Protein AF-A0AAW2NTD8-F1 (afdb_monomer)

Organism: Sesamum radiatum (NCBI:txid300843)

Nearest PDB structures (foldseek):
  7xhq-assembly2_B  TM=4.198E-01  e=8.667E+00  Homo sapiens
  7vxg-assembly4_D  TM=4.163E-01  e=8.667E+00  Homo sapiens

Radius of gyration: 25.65 Å; Cα contacts (8 Å, |Δi|>4): 355; chains: 1; bounding box: 64×42×70 Å

Secondary structure (DSSP, 8-state):
-HHHHHH--HHHHHHHHHHHHHHHHHHSTT-EEEEEEEEEETTTTEEEEEEEEEE-HHHHHHHTTS-S-EEEEEEE--STT--EEEEEEE--S----HHHHHHH-SSHHHHHHHHHHHHHH-HHHHHHHHHS-GGGT-TTTSTT---S---THHHHHHHHHHTTGGGS-HHHHHHHHHHHHHHHHHHHHHHHHHHHHTT--S-HHHHHHHHHHHHHHHTSEEEEEETTTTEEEEEPPPBTTB---EEEEETTTTEETTS---EETTEE-SSTT-----

Structure (mmCIF, N/CA/C/O backbone):
data_AF-A0AAW2NTD8-F1
#
_entry.id   AF-A0AAW2NTD8-F1
#
loop_
_atom_site.group_PDB
_atom_site.id
_atom_site.type_symbol
_atom_site.label_atom_id
_atom_site.label_alt_id
_atom_site.label_comp_id
_atom_site.label_asym_id
_atom_site.label_entity_id
_atom_site.label_seq_id
_atom_site.pdbx_PDB_ins_code
_atom_site.Cartn_x
_atom_site.Cartn_y
_atom_site.Cartn_z
_atom_site.occupancy
_atom_site.B_iso_or_equiv
_atom_site.auth_seq_id
_atom_site.auth_comp_id
_atom_site.auth_asym_id
_atom_site.auth_atom_id
_atom_site.pdbx_PDB_model_num
ATOM 1 N N . MET A 1 1 ? 27.518 -11.305 -16.583 1.00 57.84 1 MET A N 1
ATOM 2 C CA . MET A 1 1 ? 27.066 -12.521 -17.294 1.00 57.84 1 MET A CA 1
ATOM 3 C C . MET A 1 1 ? 25.698 -13.027 -16.832 1.00 57.84 1 MET A C 1
ATOM 5 O O . MET A 1 1 ? 24.765 -12.828 -17.589 1.00 57.84 1 MET A O 1
ATOM 9 N N . ALA A 1 2 ? 25.492 -13.569 -15.621 1.00 66.75 2 ALA A N 1
ATOM 10 C CA . ALA A 1 2 ? 24.194 -14.178 -15.242 1.00 66.75 2 ALA A CA 1
ATOM 11 C C . ALA A 1 2 ? 22.945 -13.271 -15.406 1.00 66.75 2 ALA A C 1
ATOM 13 O O . ALA A 1 2 ? 21.947 -13.686 -15.983 1.00 66.75 2 ALA A O 1
ATOM 14 N N . ARG A 1 3 ? 23.002 -12.002 -14.974 1.00 72.62 3 ARG A N 1
ATOM 15 C CA . ARG A 1 3 ? 21.888 -11.036 -15.123 1.00 72.62 3 ARG A CA 1
ATOM 16 C C . ARG A 1 3 ? 21.528 -10.745 -16.584 1.00 72.62 3 ARG A C 1
ATOM 18 O O . ARG A 1 3 ? 20.357 -10.589 -16.900 1.00 72.62 3 ARG A O 1
ATOM 25 N N . GLU A 1 4 ? 22.528 -10.630 -17.452 1.00 75.56 4 GLU A N 1
ATOM 26 C CA . GLU A 1 4 ? 22.335 -10.291 -18.870 1.00 75.56 4 GLU A CA 1
ATOM 27 C C . GLU A 1 4 ? 21.801 -11.467 -19.675 1.00 75.56 4 GLU A C 1
ATOM 29 O O . GLU A 1 4 ? 21.059 -11.252 -20.625 1.00 75.56 4 GLU A O 1
ATOM 34 N N . ILE A 1 5 ? 22.106 -12.694 -19.252 1.00 73.19 5 ILE A N 1
ATOM 35 C CA . ILE A 1 5 ? 21.508 -13.906 -19.816 1.00 73.19 5 ILE A CA 1
ATOM 36 C C . ILE A 1 5 ? 19.994 -13.925 -19.549 1.00 73.19 5 ILE A C 1
ATOM 38 O O . ILE A 1 5 ? 19.224 -14.277 -20.434 1.00 73.19 5 ILE A O 1
ATOM 42 N N . VAL A 1 6 ? 19.561 -13.501 -18.355 1.00 75.50 6 VAL A N 1
ATOM 43 C CA . VAL A 1 6 ? 18.143 -13.539 -17.952 1.00 75.50 6 VAL A CA 1
ATOM 44 C C . VAL A 1 6 ? 17.356 -12.316 -18.437 1.00 75.50 6 VAL A C 1
ATOM 46 O O . VAL A 1 6 ? 16.251 -12.456 -18.946 1.00 75.50 6 VAL A O 1
ATOM 49 N N . TYR A 1 7 ? 17.911 -11.109 -18.295 1.00 77.69 7 TYR A N 1
ATOM 50 C CA . TYR A 1 7 ? 17.177 -9.853 -18.519 1.00 77.69 7 TYR A CA 1
ATOM 51 C C . TYR A 1 7 ? 17.678 -9.035 -19.719 1.00 77.69 7 TYR A C 1
ATOM 53 O O . TYR A 1 7 ? 17.147 -7.961 -20.010 1.00 77.69 7 TYR A O 1
ATOM 61 N N . GLY A 1 8 ? 18.704 -9.517 -20.423 1.00 81.44 8 GLY A N 1
ATOM 62 C CA . GLY A 1 8 ? 19.355 -8.791 -21.509 1.00 81.44 8 GLY A CA 1
ATOM 63 C C . GLY A 1 8 ? 20.238 -7.632 -21.037 1.00 81.44 8 GLY A C 1
ATOM 64 O O . GLY A 1 8 ? 20.448 -7.390 -19.843 1.00 81.44 8 GLY A O 1
ATOM 65 N N . THR A 1 9 ? 20.777 -6.895 -22.008 1.00 84.19 9 THR A N 1
ATOM 66 C CA . THR A 1 9 ? 21.600 -5.705 -21.754 1.00 84.19 9 THR A CA 1
ATOM 67 C C . THR A 1 9 ? 20.751 -4.515 -21.309 1.00 84.19 9 THR A C 1
ATOM 69 O O . THR A 1 9 ? 19.532 -4.473 -21.517 1.00 84.19 9 THR A O 1
ATOM 72 N N . TRP A 1 10 ? 21.404 -3.515 -20.711 1.00 79.69 10 TRP A N 1
ATOM 73 C CA . TRP A 1 10 ? 20.756 -2.263 -20.313 1.00 79.69 10 TRP A CA 1
ATOM 74 C C . TRP A 1 10 ? 20.110 -1.557 -21.508 1.00 79.69 10 TRP A C 1
ATOM 76 O O . TRP A 1 10 ? 18.961 -1.130 -21.427 1.00 79.69 10 TRP A O 1
ATOM 86 N N . GLU A 1 11 ? 20.830 -1.516 -22.623 1.00 82.25 11 GLU A N 1
ATOM 87 C CA . GLU A 1 11 ? 20.427 -0.934 -23.896 1.00 82.25 11 GLU A CA 1
ATOM 88 C C . GLU A 1 11 ? 19.197 -1.654 -24.455 1.00 82.25 11 GLU A C 1
ATOM 90 O O . GLU A 1 11 ? 18.202 -1.006 -24.780 1.00 82.25 11 GLU A O 1
ATOM 95 N N . SER A 1 12 ? 19.213 -2.997 -24.489 1.00 83.44 12 SER A N 1
ATOM 96 C CA . SER A 1 12 ? 18.073 -3.757 -25.016 1.00 83.44 12 SER A CA 1
ATOM 97 C C . SER A 1 12 ? 16.822 -3.551 -24.164 1.00 83.44 12 SER A C 1
ATOM 99 O O . SER A 1 12 ? 15.721 -3.474 -24.700 1.00 83.44 12 SER A O 1
ATOM 101 N N . SER A 1 13 ? 16.967 -3.412 -22.840 1.00 83.44 13 SER A N 1
ATOM 102 C CA . SER A 1 13 ? 15.824 -3.130 -21.973 1.00 83.44 13 SER A CA 1
ATOM 103 C C . SER A 1 13 ? 15.231 -1.753 -22.237 1.00 83.44 13 SER A C 1
ATOM 105 O O . SER A 1 13 ? 14.015 -1.620 -22.162 1.00 83.44 13 SER A O 1
ATOM 107 N N . VAL A 1 14 ? 16.049 -0.732 -22.494 1.00 81.56 14 VAL A N 1
ATOM 108 C CA . VAL A 1 14 ? 15.546 0.611 -22.818 1.00 81.56 14 VAL A CA 1
ATOM 109 C C . VAL A 1 14 ? 14.828 0.585 -24.170 1.00 81.56 14 VAL A C 1
ATOM 111 O O . VAL A 1 14 ? 13.713 1.084 -24.274 1.00 81.56 14 VAL A O 1
ATOM 114 N N . GLN A 1 15 ? 15.404 -0.086 -25.172 1.00 83.12 15 GLN A N 1
ATOM 115 C CA . GLN A 1 15 ? 14.810 -0.225 -26.509 1.00 83.12 15 GLN A CA 1
ATOM 116 C C . GLN A 1 15 ? 13.500 -1.029 -26.514 1.00 83.12 15 GLN A C 1
ATOM 118 O O . GLN A 1 15 ? 12.585 -0.722 -27.274 1.00 83.12 15 GLN A O 1
ATOM 123 N N . LYS A 1 16 ? 13.386 -2.058 -25.667 1.00 87.25 16 LYS A N 1
ATOM 124 C CA . LYS A 1 16 ? 12.180 -2.899 -25.562 1.00 87.25 16 LYS A CA 1
ATOM 125 C C . LYS A 1 16 ? 11.051 -2.242 -24.769 1.00 87.25 16 LYS A C 1
ATOM 127 O O . LYS A 1 16 ? 9.897 -2.634 -24.945 1.00 87.25 16 LYS A O 1
ATOM 132 N N . LEU A 1 17 ? 11.359 -1.273 -23.903 1.00 87.06 17 LEU A N 1
ATOM 133 C CA . LEU A 1 17 ? 10.399 -0.699 -22.958 1.00 87.06 17 LEU A CA 1
ATOM 134 C C . LEU A 1 17 ? 9.149 -0.098 -23.638 1.00 87.06 17 LEU A C 1
ATOM 136 O O . LEU A 1 17 ? 8.055 -0.414 -23.171 1.00 87.06 17 LEU A O 1
ATOM 140 N N . PRO A 1 18 ? 9.242 0.665 -24.752 1.00 88.00 18 PRO A N 1
ATOM 141 C CA . PRO A 1 18 ? 8.055 1.191 -25.435 1.00 88.00 18 PRO A CA 1
ATOM 142 C C . PRO A 1 18 ? 7.133 0.086 -25.958 1.00 88.00 18 PRO A C 1
ATOM 144 O O . PRO A 1 18 ? 5.925 0.119 -25.731 1.00 88.00 18 PRO A O 1
ATOM 147 N N . LYS A 1 19 ? 7.702 -0.947 -26.598 1.00 88.69 19 LYS A N 1
ATOM 148 C CA . LYS A 1 19 ? 6.935 -2.100 -27.096 1.00 88.69 19 LYS A CA 1
ATOM 149 C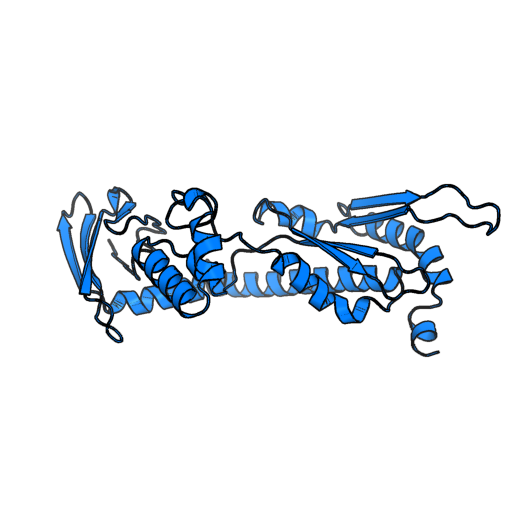 C . LYS A 1 19 ? 6.271 -2.858 -25.947 1.00 88.69 19 LYS A C 1
ATOM 151 O O . LYS A 1 19 ? 5.100 -3.220 -26.050 1.00 88.69 19 LYS A O 1
ATOM 156 N N . TYR A 1 20 ? 7.008 -3.079 -24.859 1.00 90.56 20 TYR A N 1
ATOM 157 C CA . TYR A 1 20 ? 6.491 -3.740 -23.663 1.00 90.56 20 TYR A CA 1
ATOM 158 C C . TYR A 1 20 ? 5.312 -2.969 -23.065 1.00 90.56 20 TYR A C 1
ATOM 160 O O . TYR A 1 20 ? 4.280 -3.553 -22.758 1.00 90.56 20 TYR A O 1
ATOM 168 N N . MET A 1 21 ? 5.422 -1.649 -22.962 1.00 90.75 21 MET A N 1
ATOM 169 C CA . MET A 1 21 ? 4.379 -0.813 -22.375 1.00 90.75 21 MET A CA 1
ATOM 170 C C . MET A 1 21 ? 3.162 -0.620 -23.278 1.00 90.75 21 MET A C 1
ATOM 172 O O . MET A 1 21 ? 2.035 -0.594 -22.783 1.00 90.75 21 MET A O 1
ATOM 176 N N . GLY A 1 22 ? 3.357 -0.607 -24.598 1.00 90.25 22 GLY A N 1
ATOM 177 C CA . GLY A 1 22 ? 2.258 -0.721 -25.556 1.00 90.25 22 GLY A CA 1
ATOM 178 C C . GLY A 1 22 ? 1.492 -2.037 -25.396 1.00 90.25 22 GLY A C 1
ATOM 179 O O . GLY A 1 22 ? 0.262 -2.037 -25.360 1.00 90.25 22 GLY A O 1
ATOM 180 N N . ALA A 1 23 ? 2.202 -3.158 -25.224 1.00 91.94 23 ALA A N 1
ATOM 181 C CA . ALA A 1 23 ? 1.573 -4.446 -24.938 1.00 91.94 23 ALA A CA 1
ATOM 182 C C . ALA A 1 23 ? 0.854 -4.439 -23.578 1.00 91.94 23 ALA A C 1
ATOM 184 O O . ALA A 1 23 ? -0.293 -4.871 -23.499 1.00 91.94 23 ALA A O 1
ATOM 185 N N . LEU A 1 24 ? 1.481 -3.889 -22.535 1.00 90.69 24 LEU A N 1
ATOM 186 C CA . LEU A 1 24 ? 0.895 -3.772 -21.200 1.00 90.69 24 LEU A CA 1
ATOM 187 C C . LEU A 1 24 ? -0.454 -3.043 -21.245 1.00 90.69 24 LEU A C 1
ATOM 189 O O . LEU A 1 24 ? -1.437 -3.565 -20.725 1.00 90.69 24 LEU A O 1
ATOM 193 N N . LYS A 1 25 ? -0.515 -1.891 -21.923 1.00 92.94 25 LYS A N 1
ATOM 194 C CA . LYS A 1 25 ? -1.744 -1.104 -22.098 1.00 92.94 25 LYS A CA 1
ATOM 195 C C . LYS A 1 25 ? -2.796 -1.842 -22.932 1.00 92.94 25 LYS A C 1
ATOM 197 O O . LYS A 1 25 ? -3.974 -1.801 -22.598 1.00 92.94 25 LYS A O 1
ATOM 202 N N . LYS A 1 26 ? -2.377 -2.543 -23.993 1.00 93.06 26 LYS A N 1
ATOM 203 C CA . LYS A 1 26 ? -3.277 -3.321 -24.861 1.00 93.06 26 LYS A CA 1
ATOM 204 C C . LYS A 1 26 ? -3.940 -4.488 -24.124 1.00 93.06 26 LYS A C 1
ATOM 206 O O . LYS A 1 26 ? -5.124 -4.728 -24.325 1.00 93.06 26 LYS A O 1
ATOM 211 N N . TYR A 1 27 ? -3.180 -5.219 -23.310 1.00 92.56 27 TYR A N 1
ATOM 212 C CA . TYR A 1 27 ? -3.659 -6.430 -22.634 1.00 92.56 27 TYR A CA 1
ATOM 213 C C . TYR A 1 27 ? -4.204 -6.183 -21.222 1.00 92.56 27 TYR A C 1
ATOM 215 O O . TYR A 1 27 ? -4.773 -7.096 -20.636 1.00 92.56 27 TYR A O 1
ATOM 223 N N . ASN A 1 28 ? -4.075 -4.966 -20.685 1.00 91.31 28 ASN A N 1
ATOM 224 C CA . ASN A 1 28 ? -4.660 -4.568 -19.403 1.00 91.31 28 ASN A CA 1
ATOM 225 C C . ASN A 1 28 ? -5.452 -3.262 -19.584 1.00 91.31 28 ASN A C 1
ATOM 227 O O . ASN A 1 28 ? -4.951 -2.193 -19.205 1.00 91.31 28 ASN A O 1
ATOM 231 N N . PRO A 1 29 ? -6.657 -3.322 -20.188 1.00 93.81 29 PRO A N 1
ATOM 232 C CA . PRO A 1 29 ? -7.510 -2.151 -20.381 1.00 93.81 29 PRO A CA 1
ATOM 233 C C . PRO A 1 29 ? -7.679 -1.347 -19.086 1.00 93.81 29 PRO A C 1
ATOM 235 O O . PRO A 1 29 ? -7.763 -1.921 -18.006 1.00 93.81 29 PRO A O 1
ATOM 238 N N . GLY A 1 30 ? -7.668 -0.016 -19.194 1.00 92.38 30 GLY A N 1
ATOM 239 C CA . GLY A 1 30 ? -7.695 0.902 -18.046 1.00 92.38 30 GLY A CA 1
ATOM 240 C C . GLY A 1 30 ? -6.324 1.193 -17.418 1.00 92.38 30 GLY A C 1
ATOM 241 O O . GLY A 1 30 ? -6.200 2.143 -16.652 1.00 92.38 30 GLY A O 1
ATOM 242 N N . THR A 1 31 ? -5.273 0.432 -17.754 1.00 93.69 31 THR A N 1
ATOM 243 C CA . THR A 1 31 ? -3.901 0.761 -17.335 1.00 93.69 31 THR A CA 1
ATOM 244 C C . THR A 1 31 ? -3.447 2.041 -18.028 1.00 93.69 31 THR A C 1
ATOM 246 O O . THR A 1 31 ? -3.451 2.137 -19.260 1.00 93.69 31 THR A O 1
ATOM 249 N N . ILE A 1 32 ? -3.028 3.022 -17.233 1.00 93.88 32 ILE A N 1
ATOM 250 C CA . ILE A 1 32 ? -2.508 4.295 -17.725 1.00 93.88 32 ILE A CA 1
ATOM 251 C C . ILE A 1 32 ? -1.002 4.170 -17.881 1.00 93.88 32 ILE A C 1
ATOM 253 O O . ILE A 1 32 ? -0.302 3.655 -17.010 1.00 93.88 32 ILE A O 1
ATOM 257 N N . VAL A 1 33 ? -0.519 4.639 -19.023 1.00 92.75 33 VAL A N 1
ATOM 258 C CA . VAL A 1 33 ? 0.889 4.670 -19.387 1.00 92.75 33 VAL A CA 1
ATOM 259 C C . VAL A 1 33 ? 1.116 5.986 -20.124 1.00 92.75 33 VAL A C 1
ATOM 261 O O . VAL A 1 33 ? 0.554 6.176 -21.206 1.00 92.75 33 VAL A O 1
ATOM 264 N N . GLU A 1 34 ? 1.921 6.871 -19.541 1.00 89.69 34 GLU A N 1
ATOM 265 C CA . GLU A 1 34 ? 2.247 8.198 -20.077 1.00 89.69 34 GLU A CA 1
ATOM 266 C C . GLU A 1 34 ? 3.757 8.375 -20.168 1.00 89.69 34 GLU A C 1
ATOM 268 O O . GLU A 1 34 ? 4.506 7.934 -19.296 1.00 89.69 34 GLU A O 1
ATOM 273 N N . TRP A 1 35 ? 4.213 8.951 -21.274 1.00 86.12 35 TRP A N 1
ATOM 274 C CA . TRP A 1 35 ? 5.624 8.995 -21.628 1.00 86.12 35 TRP A CA 1
ATOM 275 C C . TRP A 1 35 ? 5.976 10.353 -22.192 1.00 86.12 35 TRP A C 1
ATOM 277 O O . TRP A 1 35 ? 5.283 10.858 -23.073 1.00 86.12 35 TRP A O 1
ATOM 287 N N . GLU A 1 36 ? 7.116 10.872 -21.756 1.00 82.44 36 GLU A N 1
ATOM 288 C CA . GLU A 1 36 ? 7.744 12.020 -22.386 1.00 82.44 36 GLU A CA 1
ATOM 289 C C . GLU A 1 36 ? 9.148 11.651 -22.851 1.00 82.44 36 GLU A C 1
ATOM 291 O O . GLU A 1 36 ? 9.977 11.126 -22.097 1.00 82.44 36 GLU A O 1
ATOM 296 N N . HIS A 1 37 ? 9.416 11.946 -24.118 1.00 75.25 37 HIS A N 1
ATOM 297 C CA . HIS A 1 37 ? 10.740 11.846 -24.707 1.00 75.25 37 HIS A CA 1
ATOM 298 C C . HIS A 1 37 ? 11.378 13.232 -24.704 1.00 75.25 37 HIS A C 1
ATOM 300 O O . HIS A 1 37 ? 10.773 14.204 -25.149 1.00 75.25 37 HIS A O 1
ATOM 306 N N . LYS A 1 38 ? 12.623 13.320 -24.241 1.00 69.25 38 LYS A N 1
ATOM 307 C CA . LYS A 1 38 ? 13.447 14.503 -24.482 1.00 69.25 38 LYS A CA 1
ATOM 308 C C . LYS A 1 38 ? 13.879 14.545 -25.949 1.00 69.25 38 LYS A C 1
ATOM 310 O O . LYS A 1 38 ? 13.835 13.535 -26.657 1.00 69.25 38 LYS A O 1
ATOM 315 N N . ALA A 1 39 ? 14.325 15.725 -26.378 1.00 63.50 39 ALA A N 1
ATOM 316 C CA . ALA A 1 39 ? 14.846 15.957 -27.719 1.00 63.50 39 ALA A CA 1
ATOM 317 C C . ALA A 1 39 ? 15.901 14.909 -28.119 1.00 63.50 39 ALA A C 1
ATOM 319 O O . ALA A 1 39 ? 16.691 14.445 -27.292 1.00 63.50 39 ALA A O 1
ATOM 320 N N . PHE A 1 40 ? 15.895 14.547 -29.403 1.00 69.19 40 PHE A N 1
ATOM 321 C CA . PHE A 1 40 ? 16.903 13.683 -30.010 1.00 69.19 40 PHE A CA 1
ATOM 322 C C . PHE A 1 40 ? 18.298 14.251 -29.752 1.00 69.19 40 PHE A C 1
ATOM 324 O O . PHE A 1 40 ? 18.520 15.444 -29.958 1.00 69.19 40 PHE A O 1
ATOM 331 N N . GLN A 1 41 ? 19.230 13.407 -29.306 1.00 70.94 41 GLN A N 1
ATOM 332 C CA . GLN A 1 41 ? 20.608 13.822 -29.080 1.00 70.94 41 GLN A CA 1
ATOM 333 C C . GLN A 1 41 ? 21.458 13.441 -30.307 1.00 70.94 41 GLN A C 1
ATOM 335 O O . GLN A 1 41 ? 21.780 12.262 -30.478 1.00 70.94 41 GLN A O 1
ATOM 340 N N . PRO A 1 42 ? 21.850 14.406 -31.167 1.00 67.44 42 PRO A N 1
ATOM 341 C CA . PRO A 1 42 ? 22.489 14.099 -32.450 1.00 67.44 42 PRO A CA 1
ATOM 342 C C . PRO A 1 42 ? 23.857 13.433 -32.308 1.00 67.44 42 PRO A C 1
ATOM 344 O O . PRO A 1 42 ? 24.249 12.645 -33.158 1.00 67.44 42 PRO A O 1
ATOM 347 N N . SER A 1 43 ? 24.567 13.706 -31.210 1.00 71.81 43 SER A N 1
ATOM 348 C CA . SER A 1 43 ? 25.893 13.144 -30.935 1.00 71.81 43 SER A CA 1
ATOM 349 C C . SER A 1 43 ? 25.881 11.651 -30.601 1.00 71.81 43 SER A C 1
ATOM 351 O O . SER A 1 43 ? 26.903 10.990 -30.750 1.00 71.81 43 SER A O 1
ATOM 353 N N . THR A 1 44 ? 24.750 11.113 -30.140 1.00 68.69 44 THR A N 1
ATOM 354 C CA . THR A 1 44 ? 24.608 9.696 -29.766 1.00 68.69 44 THR A CA 1
ATOM 355 C C . THR A 1 44 ? 23.619 8.948 -30.656 1.00 68.69 44 THR A C 1
ATOM 357 O O . THR A 1 44 ? 23.497 7.731 -30.532 1.00 68.69 44 THR A O 1
ATOM 360 N N . GLY A 1 45 ? 22.902 9.655 -31.538 1.00 66.88 45 GLY A N 1
ATOM 361 C CA . GLY A 1 45 ? 21.869 9.075 -32.395 1.00 66.88 45 GLY A CA 1
ATOM 362 C C . GLY A 1 45 ? 20.681 8.498 -31.619 1.00 66.88 45 GLY A C 1
ATOM 363 O O . GLY A 1 45 ? 19.960 7.655 -32.148 1.00 66.88 45 GLY A O 1
ATOM 364 N N . ALA A 1 46 ? 20.489 8.900 -30.357 1.00 66.38 46 ALA A N 1
ATOM 365 C CA . ALA A 1 46 ? 19.547 8.264 -29.443 1.00 66.38 46 ALA A CA 1
ATOM 366 C C . ALA A 1 46 ? 18.450 9.224 -28.961 1.00 66.38 46 ALA A C 1
ATOM 368 O O . ALA A 1 46 ? 18.686 10.399 -28.669 1.00 66.38 46 ALA A O 1
ATOM 369 N N . HIS A 1 47 ? 17.238 8.685 -28.814 1.00 64.38 47 HIS A N 1
ATOM 370 C CA . HIS A 1 47 ? 16.158 9.344 -28.086 1.00 64.38 47 HIS A CA 1
ATOM 371 C C . HIS A 1 47 ? 16.404 9.225 -26.583 1.00 64.38 47 HIS A C 1
ATOM 373 O O . HIS A 1 47 ? 16.607 8.127 -26.058 1.00 64.38 47 HIS A O 1
ATOM 379 N N . VAL A 1 48 ? 16.351 10.352 -25.880 1.00 74.44 48 VAL A N 1
ATOM 380 C CA . VAL A 1 48 ? 16.502 10.386 -24.425 1.00 74.44 48 VAL A CA 1
ATOM 381 C C . VAL A 1 48 ? 15.118 10.254 -23.791 1.00 74.44 48 VAL A C 1
ATOM 383 O O . VAL A 1 48 ? 14.211 11.021 -24.099 1.00 74.44 48 VAL A O 1
ATOM 386 N N . ILE A 1 49 ? 14.932 9.283 -22.898 1.00 77.31 49 ILE A N 1
ATOM 387 C CA . ILE A 1 49 ? 13.686 9.160 -22.131 1.00 77.31 49 ILE A CA 1
ATOM 388 C C . ILE A 1 49 ? 13.668 10.269 -21.071 1.00 77.31 49 ILE A C 1
ATOM 390 O O . ILE A 1 49 ? 14.606 10.384 -20.280 1.00 77.31 49 ILE A O 1
ATOM 394 N N . GLY A 1 50 ? 12.622 11.098 -21.077 1.00 80.00 50 GLY A N 1
ATOM 395 C CA . GLY A 1 50 ? 12.380 12.120 -20.059 1.00 80.00 50 GLY A CA 1
ATOM 396 C C . GLY A 1 50 ? 11.784 11.491 -18.806 1.00 80.00 50 GLY A C 1
ATOM 397 O O . GLY A 1 50 ? 12.443 11.434 -17.768 1.00 80.00 50 GLY A O 1
ATOM 398 N N . TYR A 1 51 ? 10.573 10.951 -18.934 1.00 85.50 51 TYR A N 1
ATOM 399 C CA . TYR A 1 51 ? 9.950 10.101 -17.922 1.00 85.50 51 TYR A CA 1
ATOM 400 C C . TYR A 1 51 ? 9.012 9.077 -18.557 1.00 85.50 51 TYR A C 1
ATOM 402 O O . TYR A 1 51 ? 8.545 9.225 -19.685 1.00 85.50 51 TYR A O 1
ATOM 410 N N . VAL A 1 52 ? 8.734 8.039 -17.778 1.00 88.56 52 VAL A N 1
ATOM 411 C CA . VAL A 1 52 ? 7.648 7.096 -18.010 1.00 88.56 52 VAL A CA 1
ATOM 412 C C . VAL A 1 52 ? 6.853 6.987 -16.717 1.00 88.56 52 VAL A C 1
ATOM 414 O O . VAL A 1 52 ? 7.411 6.688 -15.660 1.00 88.56 52 VAL A O 1
ATOM 417 N N . PHE A 1 53 ? 5.557 7.236 -16.810 1.00 90.44 53 PHE A N 1
ATOM 418 C CA . PHE A 1 53 ? 4.583 7.013 -15.758 1.00 90.44 53 PHE A CA 1
ATOM 419 C C . PHE A 1 53 ? 3.719 5.809 -16.128 1.00 90.44 53 PHE A C 1
ATOM 421 O O . PHE A 1 53 ? 3.315 5.651 -17.282 1.00 90.44 53 PHE A O 1
ATOM 428 N N . TRP A 1 54 ? 3.422 4.961 -15.146 1.00 92.12 54 TRP A N 1
ATOM 429 C CA . TRP A 1 54 ? 2.439 3.899 -15.303 1.00 92.12 54 TRP A CA 1
ATOM 430 C C . TRP A 1 54 ? 1.633 3.700 -14.023 1.00 92.12 54 TRP A C 1
ATOM 432 O O . TRP A 1 54 ? 2.166 3.769 -12.915 1.00 92.12 54 TRP A O 1
ATOM 442 N N . ALA A 1 55 ? 0.348 3.402 -14.192 1.00 91.81 55 ALA A N 1
ATOM 443 C CA . ALA A 1 55 ? -0.559 3.007 -13.126 1.00 91.81 55 ALA A CA 1
ATOM 444 C C . ALA A 1 55 ? -1.466 1.882 -13.637 1.00 91.81 55 ALA A C 1
ATOM 446 O O . ALA A 1 55 ? -2.143 2.025 -14.654 1.00 91.81 55 ALA A O 1
ATOM 447 N N . PHE A 1 56 ? -1.451 0.739 -12.951 1.00 92.19 56 PHE A N 1
ATOM 448 C CA . PHE A 1 56 ? -2.232 -0.434 -13.346 1.00 92.19 56 PHE A CA 1
ATOM 449 C C . PHE A 1 56 ? -3.726 -0.217 -13.083 1.00 92.19 56 PHE A C 1
ATOM 451 O O . PHE A 1 56 ? -4.080 0.299 -12.022 1.00 92.19 56 PHE A O 1
ATOM 458 N N . ALA A 1 57 ? -4.588 -0.672 -13.999 1.00 91.94 57 ALA A N 1
ATOM 459 C CA . ALA A 1 57 ? -6.049 -0.563 -13.876 1.00 91.94 57 ALA A CA 1
ATOM 460 C C . ALA A 1 57 ? -6.592 -0.966 -12.489 1.00 91.94 57 ALA A C 1
ATOM 462 O O . ALA A 1 57 ? -7.259 -0.140 -11.869 1.00 91.94 57 ALA A O 1
ATOM 463 N N . PRO A 1 58 ? -6.230 -2.136 -11.918 1.00 88.44 58 PRO A N 1
ATOM 464 C CA . PRO A 1 58 ? -6.727 -2.533 -10.599 1.00 88.44 58 PRO A CA 1
ATOM 465 C C . PRO A 1 58 ? -6.331 -1.573 -9.469 1.00 88.44 58 PRO A C 1
ATOM 467 O O . PRO A 1 58 ? -7.071 -1.400 -8.505 1.00 88.44 58 PRO A O 1
ATOM 470 N N . CYS A 1 59 ? -5.165 -0.924 -9.571 1.00 87.94 59 CYS A N 1
ATOM 471 C CA . CYS A 1 59 ? -4.743 0.081 -8.595 1.00 87.94 59 CYS A CA 1
ATOM 472 C C . CYS A 1 59 ? -5.551 1.376 -8.731 1.00 87.94 59 CYS A C 1
ATOM 474 O O . CYS A 1 59 ? -5.869 1.994 -7.719 1.00 87.94 59 CYS A O 1
ATOM 476 N N . ILE A 1 60 ? -5.872 1.779 -9.964 1.00 89.69 60 ILE A N 1
ATOM 477 C CA . ILE A 1 60 ? -6.687 2.967 -10.252 1.00 89.69 60 ILE A CA 1
ATOM 478 C C . ILE A 1 60 ? -8.114 2.743 -9.747 1.00 89.69 60 ILE A C 1
ATOM 480 O O . ILE A 1 60 ? -8.636 3.555 -8.989 1.00 89.69 60 ILE A O 1
ATOM 484 N N . GLU A 1 61 ? -8.718 1.610 -10.104 1.00 87.31 61 GLU A N 1
ATOM 485 C CA . GLU A 1 61 ? -10.058 1.228 -9.654 1.00 87.31 61 GLU A CA 1
ATOM 486 C C . GLU A 1 61 ? -10.121 1.059 -8.135 1.00 87.31 61 GLU A C 1
ATOM 488 O O . GLU A 1 61 ? -11.075 1.503 -7.501 1.00 87.31 61 GLU A O 1
ATOM 493 N N . GLY A 1 62 ? -9.094 0.460 -7.531 1.00 81.12 62 GLY A N 1
ATOM 494 C CA . GLY A 1 62 ? -9.012 0.269 -6.087 1.00 81.12 62 GLY A CA 1
ATOM 495 C C . GLY A 1 62 ? -8.864 1.572 -5.299 1.00 81.12 62 GLY A C 1
ATOM 496 O O . GLY A 1 62 ? -9.276 1.632 -4.141 1.00 81.12 62 GLY A O 1
ATOM 497 N N . PHE A 1 63 ? -8.311 2.626 -5.909 1.00 79.00 63 PHE A N 1
ATOM 498 C CA . PHE A 1 63 ? -8.001 3.876 -5.214 1.00 79.00 63 PHE A CA 1
ATOM 499 C C . PHE A 1 63 ? -9.238 4.559 -4.619 1.00 79.00 63 PHE A C 1
ATOM 501 O O . PHE A 1 63 ? -9.139 5.148 -3.548 1.00 79.00 63 PHE A O 1
ATOM 508 N N . GLN A 1 64 ? -10.413 4.407 -5.237 1.00 77.62 64 GLN A N 1
ATOM 509 C CA . GLN A 1 64 ? -11.670 4.950 -4.701 1.00 77.62 64 GLN A CA 1
ATOM 510 C C . GLN A 1 64 ? -12.065 4.354 -3.335 1.00 77.62 64 GLN A C 1
ATOM 512 O O . GLN A 1 64 ? -12.829 4.959 -2.589 1.00 77.62 64 GLN A O 1
ATOM 517 N N . PHE A 1 65 ? -11.554 3.161 -3.013 1.00 67.56 65 PHE A N 1
ATOM 518 C CA . PHE A 1 65 ? -11.770 2.481 -1.733 1.00 67.56 65 PHE A CA 1
ATOM 519 C C . PHE A 1 65 ? -10.621 2.713 -0.746 1.00 67.56 65 PHE A C 1
ATOM 521 O O . PHE A 1 65 ? -10.702 2.317 0.419 1.00 67.56 65 PHE A O 1
ATOM 528 N N . CYS A 1 66 ? -9.540 3.341 -1.207 1.00 62.81 66 CYS A N 1
ATOM 529 C CA . CYS A 1 66 ? -8.474 3.831 -0.355 1.00 62.81 66 CYS A CA 1
ATOM 530 C C . CYS A 1 66 ? -8.878 5.174 0.255 1.00 62.81 66 CYS A C 1
ATOM 532 O O . CYS A 1 66 ? -9.863 5.813 -0.114 1.00 62.81 66 CYS A O 1
ATOM 534 N N . ARG A 1 67 ? -8.073 5.649 1.201 1.00 56.38 67 ARG A N 1
ATOM 535 C CA . ARG A 1 67 ? -8.155 7.057 1.594 1.00 56.38 67 ARG A CA 1
ATOM 536 C C . ARG A 1 67 ? -7.698 7.918 0.416 1.00 56.38 67 ARG A C 1
ATOM 538 O O . ARG A 1 67 ? -6.713 7.565 -0.228 1.00 56.38 67 ARG A O 1
ATOM 545 N N . ASN A 1 68 ? -8.352 9.063 0.199 1.00 64.94 68 ASN A N 1
ATOM 546 C CA . ASN A 1 68 ? -8.025 10.044 -0.851 1.00 64.94 68 ASN A CA 1
ATOM 547 C C . ASN A 1 68 ? -6.706 10.796 -0.570 1.00 64.94 68 ASN A C 1
ATOM 549 O O . ASN A 1 68 ? -6.655 12.023 -0.563 1.00 64.94 68 ASN A O 1
ATOM 553 N N . VAL A 1 69 ? -5.637 10.057 -0.278 1.00 60.03 69 VAL A N 1
ATOM 554 C CA . VAL A 1 69 ? -4.296 10.557 0.007 1.00 60.03 69 VAL A CA 1
ATOM 555 C C . VAL A 1 69 ? -3.290 9.643 -0.674 1.00 60.03 69 VAL A C 1
ATOM 557 O O . VAL A 1 69 ? -3.316 8.424 -0.505 1.00 60.03 69 VAL A O 1
ATOM 560 N N . ILE A 1 70 ? -2.378 10.262 -1.416 1.00 66.88 70 ILE A N 1
ATOM 561 C CA . ILE A 1 70 ? -1.277 9.596 -2.103 1.00 66.88 70 ILE A CA 1
ATOM 562 C C . ILE A 1 70 ? 0.024 10.110 -1.494 1.00 66.88 70 ILE A C 1
ATOM 564 O O . ILE A 1 70 ? 0.263 11.315 -1.449 1.00 66.88 70 ILE A O 1
ATOM 568 N N . SER A 1 71 ? 0.870 9.194 -1.029 1.00 68.62 71 SER A N 1
ATOM 569 C CA . SER A 1 71 ? 2.244 9.500 -0.637 1.00 68.62 71 SER A CA 1
ATOM 570 C C . SER A 1 71 ? 3.170 9.214 -1.811 1.00 68.62 71 SER A C 1
ATOM 572 O O . SER A 1 71 ? 3.087 8.140 -2.407 1.00 68.62 71 SER A O 1
ATOM 574 N N . VAL A 1 72 ? 4.041 10.168 -2.137 1.00 74.44 72 VAL A N 1
ATOM 575 C CA . VAL A 1 72 ? 5.026 10.036 -3.212 1.00 74.44 72 VAL A CA 1
ATOM 576 C C . VAL A 1 72 ? 6.427 10.105 -2.622 1.00 74.44 72 VAL A C 1
ATOM 578 O O . VAL A 1 72 ? 6.720 11.018 -1.855 1.00 74.44 72 VAL A O 1
ATOM 581 N N . ASP A 1 73 ? 7.296 9.168 -2.993 1.00 76.81 73 ASP A N 1
ATOM 582 C CA . ASP A 1 73 ? 8.731 9.254 -2.699 1.00 76.81 73 ASP A CA 1
ATOM 583 C C . ASP A 1 73 ? 9.576 8.785 -3.877 1.00 76.81 73 ASP A C 1
ATOM 585 O O . ASP A 1 73 ? 9.142 7.993 -4.717 1.00 76.81 73 ASP A O 1
ATOM 589 N N . GLY A 1 74 ? 10.792 9.313 -3.944 1.00 78.06 74 GLY A N 1
ATOM 590 C CA . GLY A 1 74 ? 11.752 9.028 -4.991 1.00 78.06 74 GLY A CA 1
ATOM 591 C C . GLY A 1 74 ? 12.880 8.135 -4.504 1.00 78.06 74 GLY A C 1
ATOM 592 O O . GLY A 1 74 ? 13.482 8.362 -3.460 1.00 78.06 74 GLY A O 1
ATOM 593 N N . THR A 1 75 ? 13.253 7.153 -5.318 1.00 80.94 75 THR A N 1
ATOM 594 C CA . THR A 1 75 ? 14.451 6.354 -5.082 1.00 80.94 75 THR A CA 1
ATOM 595 C C . THR A 1 75 ? 15.352 6.292 -6.304 1.00 80.94 75 THR A C 1
ATOM 597 O O . THR A 1 75 ? 14.906 6.301 -7.453 1.00 80.94 75 THR A O 1
ATOM 600 N N . HIS A 1 76 ? 16.658 6.227 -6.057 1.00 82.94 76 HIS A N 1
ATOM 601 C CA . HIS A 1 76 ? 17.644 6.058 -7.112 1.00 82.94 76 HIS A CA 1
ATOM 602 C C . HIS A 1 76 ? 17.651 4.614 -7.616 1.00 82.94 76 HIS A C 1
ATOM 604 O O . HIS A 1 76 ? 17.725 3.661 -6.833 1.00 82.94 76 HIS A O 1
ATOM 610 N N . LEU A 1 77 ? 17.627 4.457 -8.939 1.00 82.19 77 LEU A N 1
ATOM 611 C CA . LEU A 1 77 ? 17.875 3.183 -9.592 1.00 82.19 77 LEU A CA 1
ATOM 612 C C . LEU A 1 77 ? 19.377 3.037 -9.857 1.00 82.19 77 LEU A C 1
ATOM 614 O O . LEU A 1 77 ? 20.012 3.889 -10.482 1.00 82.19 77 LEU A O 1
ATOM 618 N N . TYR A 1 78 ? 19.943 1.914 -9.432 1.00 80.88 78 TYR A N 1
ATOM 619 C CA . TYR A 1 78 ? 21.351 1.564 -9.622 1.00 80.88 78 TYR A CA 1
ATOM 620 C C . TYR A 1 78 ? 21.558 0.920 -11.000 1.00 80.88 78 TYR A C 1
ATOM 622 O O . TYR A 1 78 ? 22.042 -0.205 -11.125 1.00 80.88 78 TYR A O 1
ATOM 630 N N . THR A 1 79 ? 21.125 1.629 -12.041 1.00 75.38 79 THR A N 1
ATOM 631 C CA . THR A 1 79 ? 21.257 1.227 -13.450 1.00 75.38 79 THR A CA 1
ATOM 632 C C . THR A 1 79 ? 22.374 2.020 -14.123 1.00 75.38 79 THR A C 1
ATOM 634 O O . THR A 1 79 ? 22.782 3.064 -13.610 1.00 75.38 79 THR A O 1
ATOM 637 N N . LYS A 1 80 ? 22.831 1.573 -15.304 1.00 79.62 80 LYS A N 1
ATOM 638 C CA . LYS A 1 80 ? 23.850 2.279 -16.109 1.00 79.62 80 LYS A CA 1
ATOM 639 C C . LYS A 1 80 ? 23.537 3.773 -16.297 1.00 79.62 80 LYS A C 1
ATOM 641 O O . LYS A 1 80 ? 24.446 4.592 -16.285 1.00 79.62 80 LYS A O 1
ATOM 646 N N . TYR A 1 81 ? 22.258 4.124 -16.412 1.00 77.31 81 TYR A N 1
ATOM 647 C CA . TYR A 1 81 ? 21.801 5.477 -16.734 1.00 77.31 81 TYR A CA 1
ATOM 648 C C . TYR A 1 81 ? 21.342 6.298 -15.514 1.00 77.31 81 TYR A C 1
ATOM 650 O O . TYR A 1 81 ? 20.780 7.374 -15.685 1.00 77.31 81 TYR A O 1
ATOM 658 N N . ARG A 1 82 ? 21.562 5.810 -14.279 1.00 75.25 82 ARG A N 1
ATOM 659 C CA . ARG A 1 82 ? 21.264 6.533 -13.019 1.00 75.25 82 ARG A CA 1
ATOM 660 C C . ARG A 1 82 ? 19.842 7.119 -12.927 1.00 75.25 82 ARG A C 1
ATOM 662 O O . ARG A 1 82 ? 19.640 8.195 -12.365 1.00 75.25 82 ARG A O 1
ATOM 669 N N . HIS A 1 83 ? 18.856 6.406 -13.467 1.00 80.94 83 HIS A N 1
ATOM 670 C CA . HIS A 1 83 ? 17.449 6.797 -13.402 1.00 80.94 83 HIS A CA 1
ATOM 671 C C . HIS A 1 83 ? 16.963 7.015 -11.958 1.00 80.94 83 HIS A C 1
ATOM 673 O O . HIS A 1 83 ? 17.481 6.421 -11.007 1.00 80.94 83 HIS A O 1
ATOM 679 N N . LYS A 1 84 ? 15.915 7.825 -11.805 1.00 83.00 84 LYS A N 1
ATOM 680 C CA . LYS A 1 84 ? 15.146 7.952 -10.563 1.00 83.00 84 LYS A CA 1
ATOM 681 C C . LYS A 1 84 ? 13.771 7.338 -10.782 1.00 83.00 84 LYS A C 1
ATOM 683 O O . LYS A 1 84 ? 13.185 7.524 -11.844 1.00 83.00 84 LYS A O 1
ATOM 688 N N . MET A 1 85 ? 13.276 6.617 -9.789 1.00 82.12 85 MET A N 1
ATOM 689 C CA . MET A 1 85 ? 11.927 6.067 -9.793 1.00 82.12 85 MET A CA 1
ATOM 690 C C . MET A 1 85 ? 11.125 6.755 -8.702 1.00 82.12 85 MET A C 1
ATOM 692 O O . MET A 1 85 ? 11.543 6.753 -7.545 1.00 82.12 85 MET A O 1
ATOM 696 N N . LEU A 1 86 ? 9.999 7.348 -9.084 1.00 80.94 86 LEU A N 1
ATOM 697 C CA . LEU A 1 86 ? 9.013 7.872 -8.148 1.00 80.94 86 LEU A CA 1
ATOM 698 C C . LEU A 1 86 ? 7.975 6.785 -7.886 1.00 80.94 86 LEU A C 1
ATOM 700 O O . LEU A 1 86 ? 7.543 6.100 -8.813 1.00 80.94 86 LEU A O 1
ATOM 704 N N . ILE A 1 87 ? 7.590 6.622 -6.629 1.00 79.00 87 ILE A N 1
ATOM 705 C CA . ILE A 1 87 ? 6.572 5.669 -6.205 1.00 79.00 87 ILE A CA 1
ATOM 706 C C . ILE A 1 87 ? 5.454 6.451 -5.543 1.00 79.00 87 ILE A C 1
ATOM 708 O O . ILE A 1 87 ? 5.701 7.157 -4.571 1.00 79.00 87 ILE A O 1
ATOM 712 N N . ALA A 1 88 ? 4.239 6.272 -6.052 1.00 76.12 88 ALA A N 1
ATOM 713 C CA . ALA A 1 88 ? 3.008 6.757 -5.452 1.00 76.12 88 ALA A CA 1
ATOM 714 C C . ALA A 1 88 ? 2.290 5.596 -4.753 1.00 76.12 88 ALA A C 1
ATOM 716 O O . ALA A 1 88 ? 2.089 4.538 -5.352 1.00 76.12 88 ALA A O 1
ATOM 717 N N . ALA A 1 89 ? 1.921 5.778 -3.489 1.00 69.94 89 ALA A N 1
ATOM 718 C CA . ALA A 1 89 ? 1.338 4.733 -2.659 1.00 69.94 89 ALA A CA 1
ATOM 719 C C . ALA A 1 89 ? 0.172 5.270 -1.812 1.00 69.94 89 ALA A C 1
ATOM 721 O O . ALA A 1 89 ? 0.233 6.393 -1.304 1.00 69.94 89 ALA A O 1
ATOM 722 N N . ALA A 1 90 ? -0.885 4.466 -1.667 1.00 63.50 90 ALA A N 1
ATOM 723 C CA . ALA A 1 90 ? -2.106 4.796 -0.927 1.00 63.50 90 ALA A CA 1
ATOM 724 C C . ALA A 1 90 ? -2.315 3.828 0.256 1.00 63.50 90 ALA A C 1
ATOM 726 O O . ALA A 1 90 ? -1.893 2.673 0.196 1.00 63.50 90 ALA A O 1
ATOM 727 N N . MET A 1 91 ? -2.950 4.301 1.338 1.00 58.94 91 MET A N 1
ATOM 728 C CA . MET A 1 91 ? -3.185 3.522 2.570 1.00 58.94 91 MET A CA 1
ATOM 729 C C . MET A 1 91 ? -4.516 2.770 2.559 1.00 58.94 91 MET A C 1
ATOM 731 O O . MET A 1 91 ? -5.562 3.370 2.299 1.00 58.94 91 MET A O 1
ATOM 735 N N . ASP A 1 92 ? -4.471 1.509 3.005 1.00 56.47 92 ASP A N 1
ATOM 736 C CA . ASP A 1 92 ? -5.591 0.845 3.673 1.00 56.47 92 ASP A CA 1
ATOM 737 C C . ASP A 1 92 ? -5.486 1.022 5.208 1.00 56.47 92 ASP A C 1
ATOM 739 O O . ASP A 1 92 ? -4.483 1.495 5.742 1.00 56.47 92 ASP A O 1
ATOM 743 N N . GLY A 1 93 ? -6.574 0.766 5.937 1.00 46.75 93 GLY A N 1
ATOM 744 C CA . GLY A 1 93 ? -6.780 1.266 7.305 1.00 46.75 93 GLY A CA 1
ATOM 745 C C . GLY A 1 93 ? -5.988 0.599 8.442 1.00 46.75 93 GLY A C 1
ATOM 746 O O . GLY A 1 93 ? -6.577 0.377 9.499 1.00 46.75 93 GLY A O 1
ATOM 747 N N . ASN A 1 94 ? -4.704 0.257 8.281 1.00 49.53 94 ASN A N 1
ATOM 748 C CA . ASN A 1 94 ? -3.979 -0.549 9.273 1.00 49.53 94 ASN A CA 1
ATOM 749 C C . ASN A 1 94 ? -2.482 -0.177 9.445 1.00 49.53 94 ASN A C 1
ATOM 751 O O . ASN A 1 94 ? -1.697 -0.533 8.572 1.00 49.53 94 ASN A O 1
ATOM 755 N N . GLN A 1 95 ? -2.066 0.465 10.564 1.00 47.75 95 GLN A N 1
ATOM 756 C CA . GLN A 1 95 ? -0.657 0.501 11.069 1.00 47.75 95 GLN A CA 1
ATOM 757 C C . GLN A 1 95 ? -0.465 1.180 12.464 1.00 47.75 95 GLN A C 1
ATOM 759 O O . GLN A 1 95 ? -1.405 1.794 12.961 1.00 47.75 95 GLN A O 1
ATOM 764 N N . GLN A 1 96 ? 0.720 1.025 13.115 1.00 43.41 96 GLN A N 1
ATOM 765 C CA . GLN A 1 96 ? 1.095 1.509 14.479 1.00 43.41 96 GLN A CA 1
ATOM 766 C C . GLN A 1 96 ? 2.590 1.937 14.639 1.00 43.41 96 GLN A C 1
ATOM 768 O O . GLN A 1 96 ? 3.469 1.178 14.245 1.00 43.41 96 GLN A O 1
ATOM 773 N N . ASP A 1 97 ? 2.850 3.084 15.302 1.00 54.81 97 ASP A N 1
ATOM 774 C CA . ASP A 1 97 ? 4.124 3.600 15.900 1.00 54.81 97 ASP A CA 1
ATOM 775 C C . ASP A 1 97 ? 3.808 4.549 17.113 1.00 54.81 97 ASP A C 1
ATOM 777 O O . ASP A 1 97 ? 2.634 4.821 17.347 1.00 54.81 97 ASP A O 1
ATOM 781 N N . LEU A 1 98 ? 4.769 5.047 17.918 1.00 50.16 98 LEU A N 1
ATOM 782 C CA . LEU A 1 98 ? 4.573 5.906 19.117 1.00 50.16 98 LEU A CA 1
ATOM 783 C C . LEU A 1 98 ? 4.081 7.345 18.840 1.00 50.16 98 LEU A C 1
ATOM 785 O O . LEU A 1 98 ? 3.137 7.796 19.494 1.00 50.16 98 LEU A O 1
ATOM 789 N N . CYS A 1 99 ? 4.645 8.060 17.861 1.00 51.19 99 CYS A N 1
ATOM 790 C CA . CYS A 1 99 ? 4.087 9.357 17.425 1.00 51.19 99 CYS A CA 1
ATOM 791 C C . CYS A 1 99 ? 2.711 9.159 16.776 1.00 51.19 99 CYS A C 1
ATOM 793 O O . CYS A 1 99 ? 1.790 9.960 16.943 1.00 51.19 99 CYS A O 1
ATOM 795 N N . TRP A 1 100 ? 2.546 8.021 16.104 1.00 57.59 100 TRP A N 1
ATOM 796 C CA . TRP A 1 100 ? 1.255 7.564 15.620 1.00 57.59 100 TRP A CA 1
ATOM 797 C C . TRP A 1 100 ? 0.278 7.261 16.756 1.00 57.59 100 TRP A C 1
ATOM 799 O O . TRP A 1 100 ? -0.893 7.598 16.622 1.00 57.59 100 TRP A O 1
ATOM 809 N N . ARG A 1 101 ? 0.723 6.660 17.871 1.00 63.25 101 ARG A N 1
ATOM 810 C CA . ARG A 1 101 ? -0.115 6.418 19.052 1.00 63.25 101 ARG A CA 1
ATOM 811 C C . ARG A 1 101 ? -0.686 7.748 19.517 1.00 63.25 101 ARG A C 1
ATOM 813 O O . ARG A 1 101 ? -1.900 7.852 19.556 1.00 63.25 101 ARG A O 1
ATOM 820 N N . ALA A 1 102 ? 0.147 8.768 19.739 1.00 66.56 102 ALA A N 1
ATOM 821 C CA . ALA A 1 102 ? -0.325 10.101 20.126 1.00 66.56 102 ALA A CA 1
ATOM 822 C C . ALA A 1 102 ? -1.328 10.679 19.109 1.00 66.56 102 ALA A C 1
ATOM 824 O O . ALA A 1 102 ? -2.438 11.044 19.484 1.00 66.56 102 ALA A O 1
ATOM 825 N N . GLY A 1 103 ? -0.990 10.678 17.817 1.00 63.91 103 GLY A N 1
ATOM 826 C CA . GLY A 1 103 ? -1.869 11.192 16.761 1.00 63.91 103 GLY A CA 1
ATOM 827 C C . GLY A 1 103 ? -3.151 10.382 16.518 1.00 63.91 103 GLY A C 1
ATOM 828 O O . GLY A 1 103 ? -4.108 10.909 15.959 1.00 63.91 103 GLY A O 1
ATOM 829 N N . SER A 1 104 ? -3.194 9.122 16.955 1.00 64.44 104 SER A N 1
ATOM 830 C CA . SER A 1 104 ? -4.316 8.188 16.762 1.00 64.44 104 SER A CA 1
ATOM 831 C C . SER A 1 104 ? -5.091 7.898 18.048 1.00 64.44 104 SER A C 1
ATOM 833 O O . SER A 1 104 ? -6.000 7.063 18.040 1.00 64.44 104 SER A O 1
ATOM 835 N N . GLU A 1 105 ? -4.741 8.542 19.166 1.00 72.38 105 GLU A N 1
ATOM 836 C CA . GLU A 1 105 ? -5.541 8.465 20.381 1.00 72.38 105 GLU A CA 1
ATOM 837 C C . GLU A 1 105 ? -6.836 9.245 20.171 1.00 72.38 105 GLU A C 1
ATOM 839 O O . GLU A 1 105 ? -6.822 10.437 19.895 1.00 72.38 105 GLU A O 1
ATOM 844 N N . TYR A 1 106 ? -7.967 8.574 20.356 1.00 68.88 106 TYR A N 1
ATOM 845 C CA . TYR A 1 106 ? -9.289 9.200 20.269 1.00 68.88 106 TYR A CA 1
ATOM 846 C C . TYR A 1 106 ? -9.742 9.831 21.590 1.00 68.88 106 TYR A C 1
ATOM 848 O O . TYR A 1 106 ? -10.754 10.519 21.646 1.00 68.88 106 TYR A O 1
ATOM 856 N N . GLN A 1 107 ? -9.017 9.580 22.682 1.00 67.69 107 GLN A N 1
ATOM 857 C CA . GLN A 1 107 ? -9.331 10.126 24.000 1.00 67.69 107 GLN A CA 1
ATOM 858 C C . GLN A 1 107 ? -8.256 11.124 24.405 1.00 67.69 107 GLN A C 1
ATOM 860 O O . GLN A 1 107 ? -7.096 10.738 24.565 1.00 67.69 107 GLN A O 1
ATOM 865 N N . ILE A 1 108 ? -8.660 12.363 24.693 1.00 77.06 108 ILE A N 1
ATOM 866 C CA . ILE A 1 108 ? -7.767 13.441 25.156 1.00 77.06 108 ILE A CA 1
ATOM 867 C C . ILE A 1 108 ? -6.883 12.976 26.325 1.00 77.06 108 ILE A C 1
ATOM 869 O O . ILE A 1 108 ? -5.681 13.224 26.351 1.00 77.06 108 ILE A O 1
ATOM 873 N N . ARG A 1 109 ? -7.443 12.204 27.267 1.00 75.62 109 ARG A N 1
ATOM 874 C CA . ARG A 1 109 ? -6.683 11.660 28.405 1.00 75.62 109 ARG A CA 1
ATOM 875 C C . ARG A 1 109 ? -5.526 10.747 27.976 1.00 75.62 109 ARG A C 1
ATOM 877 O O . ARG A 1 109 ? -4.453 10.795 28.573 1.00 75.62 109 ARG A O 1
ATOM 884 N N . LYS A 1 110 ? -5.743 9.887 26.976 1.00 75.56 110 LYS A N 1
ATOM 885 C CA . LYS A 1 110 ? -4.714 8.966 26.468 1.00 75.56 110 LYS A CA 1
ATOM 886 C C . LYS A 1 110 ? -3.703 9.688 25.583 1.00 75.56 110 LYS A C 1
ATOM 888 O O . LYS A 1 110 ? -2.517 9.373 25.675 1.00 75.56 110 LYS A O 1
ATOM 893 N N . PHE A 1 111 ? -4.158 10.668 24.801 1.00 82.19 111 PHE A N 1
ATOM 894 C CA . PHE A 1 111 ? -3.286 11.586 24.074 1.00 82.19 111 PHE A CA 1
ATOM 895 C C . PHE A 1 111 ? -2.300 12.254 25.040 1.00 82.19 111 PHE A C 1
ATOM 897 O O . PHE A 1 111 ? -1.095 12.076 24.888 1.00 82.19 111 PHE A O 1
ATOM 904 N N . ASN A 1 112 ? -2.799 12.888 26.110 1.00 83.75 112 ASN A N 1
ATOM 905 C CA . ASN A 1 112 ? -1.962 13.553 27.116 1.00 83.75 112 ASN A CA 1
ATOM 906 C C . ASN A 1 112 ? -0.956 12.590 27.762 1.00 83.75 112 ASN A C 1
ATOM 908 O O . ASN A 1 112 ? 0.218 12.916 27.893 1.00 83.75 112 ASN A O 1
ATOM 912 N N . ARG A 1 113 ? -1.384 11.367 28.105 1.00 80.88 113 ARG A N 1
ATOM 913 C CA . ARG A 1 113 ? -0.476 10.348 28.658 1.00 80.88 113 ARG A CA 1
ATOM 914 C C . ARG A 1 113 ? 0.647 9.980 27.685 1.00 80.88 113 ARG A C 1
ATOM 916 O O . ARG A 1 113 ? 1.780 9.794 28.109 1.00 80.88 113 ARG A O 1
ATOM 923 N N . THR A 1 114 ? 0.327 9.853 26.400 1.00 74.81 114 THR A N 1
ATOM 924 C CA . THR A 1 114 ? 1.312 9.514 25.363 1.00 74.81 114 THR A CA 1
ATOM 925 C C . THR A 1 114 ? 2.251 10.692 25.087 1.00 74.81 114 THR A C 1
ATOM 927 O O . THR A 1 114 ? 3.437 10.477 24.882 1.00 74.81 114 THR A O 1
ATOM 930 N N . MET A 1 115 ? 1.763 11.934 25.163 1.00 77.56 115 MET A N 1
ATOM 931 C CA . MET A 1 115 ? 2.598 13.138 25.076 1.00 77.56 115 MET A CA 1
ATOM 932 C C . MET A 1 115 ? 3.589 13.252 26.245 1.00 77.56 115 MET A C 1
ATOM 934 O O . MET A 1 115 ? 4.744 13.599 26.019 1.00 77.56 115 MET A O 1
ATOM 938 N N . GLU A 1 116 ? 3.192 12.892 27.469 1.00 82.31 116 GLU A N 1
ATOM 939 C CA . GLU A 1 116 ? 4.115 12.820 28.617 1.00 82.31 116 GLU A CA 1
ATOM 940 C C . GLU A 1 116 ? 5.158 11.697 28.466 1.00 82.31 116 GLU A C 1
ATOM 942 O O . GLU A 1 116 ? 6.323 11.868 28.818 1.00 82.31 116 GLU A O 1
ATOM 947 N N . GLU A 1 117 ? 4.770 10.558 27.882 1.00 71.25 117 GLU A N 1
ATOM 948 C CA . GLU A 1 117 ? 5.694 9.467 27.531 1.00 71.25 117 GLU A CA 1
ATOM 949 C C . GLU A 1 117 ? 6.713 9.905 26.459 1.00 71.25 117 GLU A C 1
ATOM 951 O O . GLU A 1 117 ? 7.883 9.537 26.534 1.00 71.25 117 GLU A O 1
ATOM 956 N N . ILE A 1 118 ? 6.298 10.732 25.492 1.00 61.56 118 ILE A N 1
ATOM 957 C CA . ILE A 1 118 ? 7.198 11.340 24.499 1.00 61.56 118 ILE A CA 1
ATOM 958 C C . ILE A 1 118 ? 8.140 12.340 25.177 1.00 61.56 118 ILE A C 1
ATOM 960 O O . ILE A 1 118 ? 9.339 12.320 24.912 1.00 61.56 118 ILE A O 1
ATOM 964 N N . LYS A 1 119 ? 7.627 13.178 26.084 1.00 76.44 119 LYS A N 1
ATOM 965 C CA . LYS A 1 119 ? 8.412 14.188 26.809 1.00 76.44 119 LYS A CA 1
ATOM 966 C C . LYS A 1 119 ? 9.512 13.575 27.670 1.00 76.44 119 LYS A C 1
ATOM 968 O O . LYS A 1 119 ? 10.618 14.108 27.699 1.00 76.44 119 LYS A O 1
ATOM 973 N N . SER A 1 120 ? 9.227 12.462 28.347 1.00 68.19 120 SER A N 1
ATOM 974 C CA . SER A 1 120 ? 10.211 11.778 29.196 1.00 68.19 120 SER A CA 1
ATOM 975 C C . SER A 1 120 ? 11.347 11.131 28.401 1.00 68.19 120 SER A C 1
ATOM 977 O O . SER A 1 120 ? 12.447 10.984 28.927 1.00 68.19 120 SER A O 1
ATOM 979 N N . GLN A 1 121 ? 11.104 10.778 27.135 1.00 58.25 121 GLN A N 1
ATOM 980 C CA . GLN A 1 121 ? 12.109 10.192 26.243 1.00 58.25 121 GLN A CA 1
ATOM 981 C C . GLN A 1 121 ? 12.848 11.248 25.415 1.00 58.25 121 GLN A C 1
ATOM 983 O O . GLN A 1 121 ? 14.044 11.113 25.162 1.00 58.25 121 GLN A O 1
ATOM 988 N N . ASN A 1 122 ? 12.144 12.285 24.959 1.00 54.31 122 ASN A N 1
ATOM 989 C CA . ASN A 1 122 ? 12.690 13.326 24.101 1.00 54.31 122 ASN A CA 1
ATOM 990 C C . ASN A 1 122 ? 11.888 14.632 24.233 1.00 54.31 122 ASN A C 1
ATOM 992 O O . ASN A 1 122 ? 10.844 14.827 23.604 1.00 54.31 122 ASN A O 1
ATOM 996 N N . VAL A 1 123 ? 12.432 15.564 25.016 1.00 69.00 123 VAL A N 1
ATOM 997 C CA . VAL A 1 123 ? 11.825 16.880 25.259 1.00 69.00 123 VAL A CA 1
ATOM 998 C C . VAL A 1 123 ? 11.690 17.695 23.966 1.00 69.00 123 VAL A C 1
ATOM 1000 O O . VAL A 1 123 ? 10.654 18.318 23.749 1.00 69.00 123 VAL A O 1
ATOM 1003 N N . ALA A 1 124 ? 12.668 17.626 23.055 1.00 51.88 124 ALA A N 1
ATOM 1004 C CA . ALA A 1 124 ? 12.620 18.356 21.786 1.00 51.88 124 ALA A CA 1
ATOM 1005 C C . ALA A 1 124 ? 11.491 17.855 20.864 1.00 51.88 124 ALA A C 1
ATOM 1007 O O . ALA A 1 124 ? 10.837 18.649 20.187 1.00 51.88 124 ALA A O 1
ATOM 1008 N N . ALA A 1 125 ? 11.218 16.546 20.867 1.00 45.34 125 ALA A N 1
ATOM 1009 C CA . ALA A 1 125 ? 10.096 15.967 20.128 1.00 45.34 125 ALA A CA 1
ATOM 1010 C C . ALA A 1 125 ? 8.742 16.403 20.711 1.00 45.34 125 ALA A C 1
ATOM 1012 O O . ALA A 1 125 ? 7.829 16.742 19.957 1.00 45.34 125 ALA A O 1
ATOM 1013 N N . PHE A 1 126 ? 8.619 16.448 22.041 1.00 68.50 126 PHE A N 1
ATOM 1014 C CA . PHE A 1 126 ? 7.424 16.961 22.715 1.00 68.50 126 PHE A CA 1
ATOM 1015 C C . PHE A 1 126 ? 7.159 18.433 22.368 1.00 68.50 126 PHE A C 1
ATOM 1017 O O . PHE A 1 126 ? 6.055 18.770 21.944 1.00 68.50 126 PHE A O 1
ATOM 1024 N N . GLU A 1 127 ? 8.170 19.297 22.488 1.00 65.94 127 GLU A N 1
ATOM 1025 C CA . GLU A 1 127 ? 8.044 20.728 22.184 1.00 65.94 127 GLU A CA 1
ATOM 1026 C C . GLU A 1 127 ? 7.682 20.983 20.719 1.00 65.94 127 GLU A C 1
ATOM 1028 O O . GLU A 1 127 ? 6.923 21.902 20.410 1.00 65.94 127 GLU A O 1
ATOM 1033 N N . PHE A 1 128 ? 8.215 20.172 19.804 1.00 61.91 128 PHE A N 1
ATOM 1034 C CA . PHE A 1 128 ? 7.857 20.233 18.392 1.00 61.91 128 PHE A CA 1
ATOM 1035 C C . PHE A 1 128 ? 6.383 19.878 18.166 1.00 61.91 128 PHE A C 1
ATOM 1037 O O . PHE A 1 128 ? 5.674 20.623 17.493 1.00 61.91 128 PHE A O 1
ATOM 1044 N N . LEU A 1 129 ? 5.907 18.774 18.749 1.00 58.78 129 LEU A N 1
ATOM 1045 C CA . LEU A 1 129 ? 4.524 18.313 18.601 1.00 58.78 129 LEU A CA 1
ATOM 1046 C C . LEU A 1 129 ? 3.510 19.260 19.259 1.00 58.78 129 LEU A C 1
ATOM 1048 O O . LEU A 1 129 ? 2.431 19.478 18.708 1.00 58.78 129 LEU A O 1
ATOM 1052 N N . ASP A 1 130 ? 3.850 19.852 20.405 1.00 80.69 130 ASP A N 1
ATOM 1053 C CA . ASP A 1 130 ? 2.957 20.766 21.126 1.00 80.69 130 ASP A CA 1
ATOM 1054 C C . ASP A 1 130 ? 2.758 22.109 20.399 1.00 80.69 130 ASP A C 1
ATOM 1056 O O . ASP A 1 130 ? 1.683 22.706 20.480 1.00 80.69 130 ASP A O 1
ATOM 1060 N N . LYS A 1 131 ? 3.751 22.542 19.607 1.00 77.75 131 LYS A N 1
ATOM 1061 C CA . LYS A 1 131 ? 3.658 23.736 18.745 1.00 77.75 131 LYS A CA 1
ATOM 1062 C C . LYS A 1 131 ? 2.688 23.565 17.576 1.00 77.75 131 LYS A C 1
ATOM 1064 O O . LYS A 1 131 ? 2.185 24.556 17.045 1.00 77.75 131 LYS A O 1
ATOM 1069 N N . ILE A 1 132 ? 2.429 22.334 17.137 1.00 69.06 132 ILE A N 1
ATOM 1070 C CA . ILE A 1 132 ? 1.499 22.072 16.037 1.00 69.06 132 ILE A CA 1
ATOM 1071 C C . ILE A 1 132 ? 0.077 22.125 16.598 1.00 69.06 132 ILE A C 1
ATOM 1073 O O . ILE A 1 132 ? -0.244 21.425 17.558 1.00 69.06 132 ILE A O 1
ATOM 1077 N N . ASN A 1 133 ? -0.805 22.914 15.973 1.00 73.31 133 ASN A N 1
ATOM 1078 C CA . ASN A 1 133 ? -2.219 22.948 16.354 1.00 73.31 133 ASN A CA 1
ATOM 1079 C C . ASN A 1 133 ? -2.784 21.515 16.384 1.00 73.31 133 ASN A C 1
ATOM 1081 O O . ASN A 1 133 ? -2.816 20.842 15.354 1.00 73.31 133 ASN A O 1
ATOM 1085 N N . LYS A 1 134 ? -3.232 21.072 17.563 1.00 77.81 134 LYS A N 1
ATOM 1086 C CA . LYS A 1 134 ? -3.668 19.700 17.858 1.00 77.81 134 LYS A CA 1
ATOM 1087 C C . LYS A 1 134 ? -4.797 19.239 16.933 1.00 77.81 134 LYS A C 1
ATOM 1089 O O . LYS A 1 134 ? -4.774 18.100 16.466 1.00 77.81 134 LYS A O 1
ATOM 1094 N N . GLU A 1 135 ? -5.696 20.142 16.545 1.00 71.56 135 GLU A N 1
ATOM 1095 C CA . GLU A 1 135 ? -6.764 19.870 15.572 1.00 71.56 135 GLU A CA 1
ATOM 1096 C C . GLU A 1 135 ? -6.236 19.507 14.182 1.00 71.56 135 GLU A C 1
ATOM 1098 O O . GLU A 1 135 ? -6.984 18.978 13.368 1.00 71.56 135 GLU A O 1
ATOM 1103 N N . LYS A 1 136 ? -4.967 19.797 13.861 1.00 61.03 136 LYS A N 1
ATOM 1104 C CA . LYS A 1 136 ? -4.341 19.510 12.559 1.00 61.03 136 LYS A CA 1
ATOM 1105 C C . LYS A 1 136 ? -3.660 18.146 12.478 1.00 61.03 136 LYS A C 1
ATOM 1107 O O . LYS A 1 136 ? -3.357 17.714 11.369 1.00 61.03 136 LYS A O 1
ATOM 1112 N N . TRP A 1 137 ? -3.436 17.466 13.602 1.00 58.91 137 TRP A N 1
ATOM 1113 C CA . TRP A 1 137 ? -2.634 16.238 13.598 1.00 58.91 137 TRP A CA 1
ATOM 1114 C C . TRP A 1 137 ? -3.063 15.164 14.605 1.00 58.91 137 TRP A C 1
ATOM 1116 O O . TRP A 1 137 ? -2.443 14.110 14.642 1.00 58.91 137 TRP A O 1
ATOM 1126 N N . THR A 1 138 ? -4.117 15.371 15.399 1.00 70.75 138 THR A N 1
ATOM 1127 C CA . THR A 1 138 ? -4.547 14.397 16.419 1.00 70.75 138 THR A CA 1
ATOM 1128 C C . THR A 1 138 ? -6.008 13.991 16.245 1.00 70.75 138 THR A C 1
ATOM 1130 O O . THR A 1 138 ? -6.872 14.841 16.047 1.00 70.75 138 THR A O 1
ATOM 1133 N N . ALA A 1 139 ? -6.293 12.696 16.378 1.00 67.94 139 ALA A N 1
ATOM 1134 C CA . ALA A 1 139 ? -7.646 12.145 16.305 1.00 67.94 139 ALA A CA 1
ATOM 1135 C C . ALA A 1 139 ? -8.523 12.497 17.526 1.00 67.94 139 ALA A C 1
ATOM 1137 O O . ALA A 1 139 ? -9.741 12.354 17.484 1.00 67.94 139 ALA A O 1
ATOM 1138 N N . SER A 1 140 ? -7.931 12.944 18.640 1.00 73.50 140 SER A N 1
ATOM 1139 C CA . SER A 1 140 ? -8.683 13.352 19.835 1.00 73.50 140 SER A CA 1
ATOM 1140 C C . SER A 1 140 ? -9.226 14.780 19.770 1.00 73.50 140 SER A C 1
ATOM 1142 O O . SER A 1 140 ? -10.089 15.115 20.577 1.00 73.50 140 SER A O 1
ATOM 1144 N N . TYR A 1 141 ? -8.708 15.626 18.872 1.00 72.25 141 TYR A N 1
ATOM 1145 C CA . TYR A 1 141 ? -9.095 17.041 18.754 1.00 72.25 141 TYR A CA 1
ATOM 1146 C C . TYR A 1 141 ? -9.707 17.386 17.395 1.00 72.25 141 TYR A C 1
ATOM 1148 O O . TYR A 1 141 ? -10.156 18.507 17.195 1.00 72.25 141 TYR A O 1
ATOM 1156 N N . ASP A 1 142 ? -9.733 16.451 16.451 1.00 66.88 142 ASP A N 1
ATOM 1157 C CA . ASP A 1 142 ? -10.163 16.712 15.082 1.00 66.88 142 ASP A CA 1
ATOM 1158 C C . ASP A 1 142 ? -11.655 16.481 14.839 1.00 66.88 142 ASP A C 1
ATOM 1160 O O . ASP A 1 142 ? -12.035 16.419 13.682 1.00 66.88 142 ASP A O 1
ATOM 1164 N N . GLY A 1 143 ? -12.478 16.273 15.873 1.00 62.91 143 GLY A N 1
ATOM 1165 C CA . GLY A 1 143 ? -13.921 16.035 15.740 1.00 62.91 143 GLY A CA 1
ATOM 1166 C C . GLY A 1 143 ? -14.323 14.732 15.031 1.00 62.91 143 GLY A C 1
ATOM 1167 O O . GLY A 1 143 ? -15.472 14.619 14.609 1.00 62.91 143 GLY A O 1
ATOM 1168 N N . GLY A 1 144 ? -13.414 13.759 14.882 1.00 56.06 144 GLY A N 1
ATOM 1169 C CA . GLY A 1 144 ? -13.674 12.483 14.201 1.00 56.06 144 GLY A CA 1
ATOM 1170 C C . GLY A 1 144 ? -13.476 12.526 12.682 1.00 56.06 144 GLY A C 1
ATOM 1171 O O . GLY A 1 144 ? -13.841 11.576 11.988 1.00 56.06 144 GLY A O 1
ATOM 1172 N N . TRP A 1 145 ? -12.901 13.612 12.156 1.00 51.97 145 TRP A N 1
ATOM 1173 C CA . TRP A 1 145 ? -12.758 13.845 10.718 1.00 51.97 145 TRP A CA 1
ATOM 1174 C C . TRP A 1 145 ? -11.530 13.154 10.095 1.00 51.97 145 TRP A C 1
ATOM 1176 O O . TRP A 1 145 ? -11.546 12.865 8.895 1.00 51.97 145 TRP A O 1
ATOM 1186 N N . ARG A 1 146 ? -10.472 12.839 10.860 1.00 53.00 146 ARG A N 1
ATOM 1187 C CA . ARG A 1 146 ? -9.287 12.120 10.363 1.00 53.00 146 ARG A CA 1
ATOM 1188 C C . ARG A 1 146 ? -9.164 10.749 11.005 1.00 53.00 146 ARG A C 1
ATOM 1190 O O . ARG A 1 146 ? -8.962 10.584 12.202 1.00 53.00 146 ARG A O 1
ATOM 1197 N N . THR A 1 147 ? -9.151 9.728 10.158 1.00 48.88 147 THR A N 1
ATOM 1198 C CA . THR A 1 147 ? -8.627 8.423 10.553 1.00 48.88 147 THR A CA 1
ATOM 1199 C C . THR A 1 147 ? -7.205 8.293 9.997 1.00 48.88 147 THR A C 1
ATOM 1201 O O . THR A 1 147 ? -7.009 8.260 8.789 1.00 48.88 147 THR A O 1
ATOM 1204 N N . GLY A 1 148 ? -6.203 8.272 10.885 1.00 51.22 148 GLY A N 1
ATOM 1205 C CA . GLY A 1 148 ? -4.849 7.718 10.700 1.00 51.22 148 GLY A CA 1
ATOM 1206 C C . GLY A 1 148 ? -3.986 8.154 9.502 1.00 51.22 148 GLY A C 1
ATOM 1207 O O . GLY A 1 148 ? -3.578 7.285 8.736 1.00 51.22 148 GLY A O 1
ATOM 1208 N N . ILE A 1 149 ? -3.634 9.433 9.338 1.00 45.47 149 ILE A N 1
ATOM 1209 C CA . ILE A 1 149 ? -2.609 9.845 8.351 1.00 45.47 149 ILE A CA 1
ATOM 1210 C C . ILE A 1 149 ? -1.628 10.825 8.992 1.00 45.47 149 ILE A C 1
ATOM 1212 O O . ILE A 1 149 ? -2.000 11.970 9.220 1.00 45.47 149 ILE A O 1
ATOM 1216 N N . LEU A 1 150 ? -0.382 10.393 9.246 1.00 43.72 150 LEU A N 1
ATOM 1217 C CA . LEU A 1 150 ? 0.685 11.277 9.747 1.00 43.72 150 LEU A CA 1
ATOM 1218 C C . LEU A 1 150 ? 2.113 10.994 9.234 1.00 43.72 150 LEU A C 1
ATOM 1220 O O . LEU A 1 150 ? 3.020 11.694 9.672 1.00 43.72 150 LEU A O 1
ATOM 1224 N N . THR A 1 151 ? 2.385 10.029 8.339 1.00 47.75 151 THR A N 1
ATOM 1225 C CA . THR A 1 151 ? 3.788 9.759 7.931 1.00 47.75 151 THR A CA 1
ATOM 1226 C C . THR A 1 151 ? 4.003 9.398 6.456 1.00 47.75 151 THR A C 1
ATOM 1228 O O . THR A 1 151 ? 3.107 8.920 5.760 1.00 47.75 151 THR A O 1
ATOM 1231 N N . THR A 1 152 ? 5.249 9.607 6.010 1.00 47.75 152 THR A N 1
ATOM 1232 C CA . THR A 1 152 ? 5.852 9.206 4.723 1.00 47.75 152 THR A CA 1
ATOM 1233 C C . THR A 1 152 ? 6.291 7.735 4.675 1.00 47.75 152 THR A C 1
ATOM 1235 O O . THR A 1 152 ? 6.775 7.279 3.645 1.00 47.75 152 THR A O 1
ATOM 1238 N N . ASN A 1 153 ? 6.074 6.947 5.739 1.00 51.84 153 ASN A N 1
ATOM 1239 C CA . ASN A 1 153 ? 6.415 5.510 5.784 1.00 51.84 153 ASN A CA 1
ATOM 1240 C C . ASN A 1 153 ? 5.711 4.688 4.675 1.00 51.84 153 ASN A C 1
ATOM 1242 O O . ASN A 1 153 ? 6.103 3.577 4.318 1.00 51.84 153 ASN A O 1
ATOM 1246 N N . MET A 1 154 ? 4.650 5.255 4.104 1.00 55.41 154 MET A N 1
ATOM 1247 C CA . MET A 1 154 ? 3.877 4.673 3.016 1.00 55.41 154 MET A CA 1
ATOM 1248 C C . MET A 1 154 ? 4.727 4.399 1.766 1.00 55.41 154 MET A C 1
ATOM 1250 O O . MET A 1 154 ? 4.712 3.303 1.207 1.00 55.41 154 MET A O 1
ATOM 1254 N N . SER A 1 155 ? 5.522 5.367 1.341 1.00 56.25 155 SER A N 1
ATOM 1255 C CA . SER A 1 155 ? 6.373 5.212 0.169 1.00 56.25 155 SER A CA 1
ATOM 1256 C C . SER A 1 155 ? 7.685 4.477 0.500 1.00 56.25 155 SER A C 1
ATOM 1258 O O . SER A 1 155 ? 8.204 3.727 -0.333 1.00 56.25 155 SER A O 1
ATOM 1260 N N . GLU A 1 156 ? 8.164 4.567 1.749 1.00 60.94 156 GLU A N 1
ATOM 1261 C CA . GLU A 1 156 ? 9.321 3.814 2.257 1.00 60.94 156 GLU A CA 1
ATOM 1262 C C . GLU A 1 156 ? 9.104 2.291 2.256 1.00 60.94 156 GLU A C 1
ATOM 1264 O O . GLU A 1 156 ? 10.036 1.539 1.944 1.00 60.94 156 GLU A O 1
ATOM 1269 N N . CYS A 1 157 ? 7.884 1.808 2.527 1.00 63.16 157 CYS A N 1
ATOM 1270 C CA . CYS A 1 157 ? 7.591 0.372 2.504 1.00 63.16 157 CYS A CA 1
ATOM 1271 C C . CYS A 1 157 ? 7.700 -0.218 1.086 1.00 63.16 157 CYS A C 1
ATOM 1273 O O . CYS A 1 157 ? 8.343 -1.255 0.885 1.00 63.16 157 CYS A O 1
ATOM 1275 N N . ILE A 1 158 ? 7.173 0.483 0.076 1.00 64.19 158 ILE A N 1
ATOM 1276 C CA . ILE A 1 158 ? 7.279 0.067 -1.327 1.00 64.19 158 ILE A CA 1
ATOM 1277 C C . ILE A 1 158 ? 8.719 0.226 -1.813 1.00 64.19 158 ILE A C 1
ATOM 1279 O O . ILE A 1 158 ? 9.248 -0.637 -2.518 1.00 64.19 158 ILE A O 1
ATOM 1283 N N . ASN A 1 159 ? 9.412 1.265 -1.355 1.00 67.19 159 ASN A N 1
ATOM 1284 C CA . ASN A 1 159 ? 10.847 1.385 -1.541 1.00 67.19 159 ASN A CA 1
ATOM 1285 C C . ASN A 1 159 ? 11.596 0.167 -0.993 1.00 67.19 159 ASN A C 1
ATOM 1287 O O . ASN A 1 159 ? 12.481 -0.340 -1.686 1.00 67.19 159 ASN A O 1
ATOM 1291 N N . GLY A 1 160 ? 11.246 -0.311 0.203 1.00 67.75 160 GLY A N 1
ATOM 1292 C CA . GLY A 1 160 ? 11.761 -1.533 0.820 1.00 67.75 160 GLY A CA 1
ATOM 1293 C C . GLY A 1 160 ? 11.531 -2.764 -0.050 1.00 67.75 160 GLY A C 1
ATOM 1294 O O . GLY A 1 160 ? 12.482 -3.476 -0.376 1.00 67.75 160 GLY A O 1
ATOM 1295 N N . VAL A 1 161 ? 10.294 -2.947 -0.514 1.00 68.00 161 VAL A N 1
ATOM 1296 C CA . VAL A 1 161 ? 9.896 -4.000 -1.460 1.00 68.00 161 VAL A CA 1
ATOM 1297 C C . VAL A 1 161 ? 10.763 -3.945 -2.724 1.00 68.00 161 VAL A C 1
ATOM 1299 O O . VAL A 1 161 ? 11.233 -4.979 -3.207 1.00 68.00 161 VAL A O 1
ATOM 1302 N N . LEU A 1 162 ? 11.058 -2.752 -3.241 1.00 70.44 162 LEU A N 1
ATOM 1303 C CA . LEU A 1 162 ? 11.822 -2.565 -4.475 1.00 70.44 162 LEU A CA 1
ATOM 1304 C C . LEU A 1 162 ? 13.345 -2.505 -4.280 1.00 70.44 162 LEU A C 1
ATOM 1306 O O . LEU A 1 162 ? 14.051 -2.486 -5.285 1.00 70.44 162 LEU A O 1
ATOM 1310 N N . LYS A 1 163 ? 13.889 -2.561 -3.051 1.00 77.19 163 LYS A N 1
ATOM 1311 C CA . LYS A 1 163 ? 15.349 -2.495 -2.788 1.00 77.19 163 LYS A CA 1
ATOM 1312 C C . LYS A 1 163 ? 16.163 -3.455 -3.667 1.00 77.19 163 LYS A C 1
ATOM 1314 O O . LYS A 1 163 ? 17.166 -3.038 -4.242 1.00 77.19 163 LYS A O 1
ATOM 1319 N N . GLY A 1 164 ? 15.708 -4.701 -3.825 1.00 74.81 164 GLY A N 1
ATOM 1320 C CA . GLY A 1 164 ? 16.360 -5.699 -4.688 1.00 74.81 164 GLY A CA 1
ATOM 1321 C C . GLY A 1 164 ? 16.162 -5.465 -6.192 1.00 74.81 164 GLY A C 1
ATOM 1322 O O . GLY A 1 164 ? 17.036 -5.794 -6.988 1.00 74.81 164 GLY A O 1
ATOM 1323 N N . ALA A 1 165 ? 15.050 -4.837 -6.586 1.00 80.44 165 ALA A N 1
ATOM 1324 C CA . ALA A 1 165 ? 14.713 -4.573 -7.985 1.00 80.44 165 ALA A CA 1
ATOM 1325 C C . ALA A 1 165 ? 15.437 -3.342 -8.564 1.00 80.44 165 ALA A C 1
ATOM 1327 O O . ALA A 1 165 ? 15.586 -3.232 -9.776 1.00 80.44 165 ALA A O 1
ATOM 1328 N N . ARG A 1 166 ? 15.963 -2.440 -7.721 1.00 82.50 166 ARG A N 1
ATOM 1329 C CA . ARG A 1 166 ? 16.636 -1.193 -8.153 1.00 82.50 166 ARG A CA 1
ATOM 1330 C C . ARG A 1 166 ? 17.876 -1.397 -9.031 1.00 82.50 166 ARG A C 1
ATOM 1332 O O . ARG A 1 166 ? 18.341 -0.439 -9.642 1.00 82.50 166 ARG A O 1
ATOM 1339 N N . ARG A 1 167 ? 18.442 -2.608 -9.061 1.00 83.38 167 ARG A N 1
ATOM 1340 C CA . ARG A 1 167 ? 19.612 -2.995 -9.878 1.00 83.38 167 ARG A CA 1
ATOM 1341 C C . ARG A 1 167 ? 19.226 -3.746 -11.157 1.00 83.38 167 ARG A C 1
ATOM 1343 O O . ARG A 1 167 ? 20.102 -4.241 -11.865 1.00 83.38 167 ARG A O 1
ATOM 1350 N N . LEU A 1 168 ? 17.932 -3.878 -11.438 1.00 84.81 168 LEU A N 1
ATOM 1351 C CA . LEU A 1 168 ? 17.429 -4.600 -12.600 1.00 84.81 168 LEU A CA 1
ATOM 1352 C C . LEU A 1 168 ? 17.158 -3.652 -13.775 1.00 84.81 168 LEU A C 1
ATOM 1354 O O . LEU A 1 168 ? 16.995 -2.446 -13.573 1.00 84.81 168 LEU A O 1
ATOM 1358 N N . PRO A 1 169 ? 17.128 -4.172 -15.016 1.00 85.81 169 PRO A N 1
ATOM 1359 C CA . PRO A 1 169 ? 16.688 -3.398 -16.173 1.00 85.81 169 PRO A CA 1
ATOM 1360 C C . PRO A 1 169 ? 15.256 -2.869 -16.019 1.00 85.81 169 PRO A C 1
ATOM 1362 O O . PRO A 1 169 ? 14.440 -3.475 -15.330 1.00 85.81 169 PRO A O 1
ATOM 1365 N N . LEU A 1 170 ? 14.938 -1.749 -16.679 1.00 85.19 170 LEU A N 1
ATOM 1366 C CA . LEU A 1 170 ? 13.634 -1.078 -16.550 1.00 85.19 170 LEU A CA 1
ATOM 1367 C C . LEU A 1 170 ? 12.454 -2.004 -16.874 1.00 85.19 170 LEU A C 1
ATOM 1369 O O . LEU A 1 170 ? 11.450 -1.980 -16.173 1.00 85.19 170 LEU A O 1
ATOM 1373 N N . THR A 1 171 ? 12.595 -2.850 -17.896 1.00 86.94 171 THR A N 1
ATOM 1374 C CA . THR A 1 171 ? 11.566 -3.836 -18.270 1.00 86.94 171 THR A CA 1
ATOM 1375 C C . THR A 1 171 ? 11.296 -4.823 -17.137 1.00 86.94 171 THR A C 1
ATOM 1377 O O . THR A 1 171 ? 10.143 -5.031 -16.775 1.00 86.94 171 THR A O 1
ATOM 1380 N N . ALA A 1 172 ? 12.352 -5.334 -16.501 1.00 87.25 172 ALA A N 1
ATOM 1381 C CA . ALA A 1 172 ? 12.246 -6.224 -15.349 1.00 87.25 172 ALA A CA 1
ATOM 1382 C C . ALA A 1 172 ? 11.647 -5.526 -14.116 1.00 87.25 172 ALA A C 1
ATOM 1384 O O . ALA A 1 172 ? 10.895 -6.142 -13.368 1.00 87.25 172 ALA A O 1
ATOM 1385 N N . ILE A 1 173 ? 11.943 -4.238 -13.895 1.00 87.38 173 ILE A N 1
ATOM 1386 C CA . ILE A 1 173 ? 11.315 -3.460 -12.813 1.00 87.38 173 ILE A CA 1
ATOM 1387 C C . ILE A 1 173 ? 9.802 -3.391 -13.031 1.00 87.38 173 ILE A C 1
ATOM 1389 O O . ILE A 1 173 ? 9.044 -3.677 -12.105 1.00 87.38 173 ILE A O 1
ATOM 1393 N N . VAL A 1 174 ? 9.362 -3.064 -14.247 1.00 88.56 174 VAL A N 1
ATOM 1394 C CA . VAL A 1 174 ? 7.933 -2.956 -14.575 1.00 88.56 174 VAL A CA 1
ATOM 1395 C C . VAL A 1 174 ? 7.252 -4.316 -14.426 1.00 88.56 174 VAL A C 1
ATOM 1397 O O . VAL A 1 174 ? 6.214 -4.409 -13.772 1.00 88.56 174 VAL A O 1
ATOM 1400 N N . GLU A 1 175 ? 7.875 -5.380 -14.926 1.00 88.81 175 GLU A N 1
ATOM 1401 C CA . GLU A 1 175 ? 7.372 -6.749 -14.796 1.00 88.81 175 GLU A CA 1
ATOM 1402 C C . GLU A 1 175 ? 7.240 -7.190 -13.331 1.00 88.81 175 GLU A C 1
ATOM 1404 O O . GLU A 1 175 ? 6.197 -7.703 -12.930 1.00 88.81 175 GLU A O 1
ATOM 1409 N N . ILE A 1 176 ? 8.243 -6.915 -12.491 1.00 87.31 176 ILE A N 1
ATOM 1410 C CA . ILE A 1 176 ? 8.186 -7.213 -11.053 1.00 87.31 176 ILE A CA 1
ATOM 1411 C C . ILE A 1 176 ? 7.089 -6.402 -10.365 1.00 87.31 176 ILE A C 1
ATOM 1413 O O . ILE A 1 176 ? 6.396 -6.941 -9.498 1.00 87.31 176 ILE A O 1
ATOM 1417 N N . THR A 1 177 ? 6.920 -5.121 -10.718 1.00 87.31 177 THR A N 1
ATOM 1418 C CA . THR A 1 177 ? 5.835 -4.310 -10.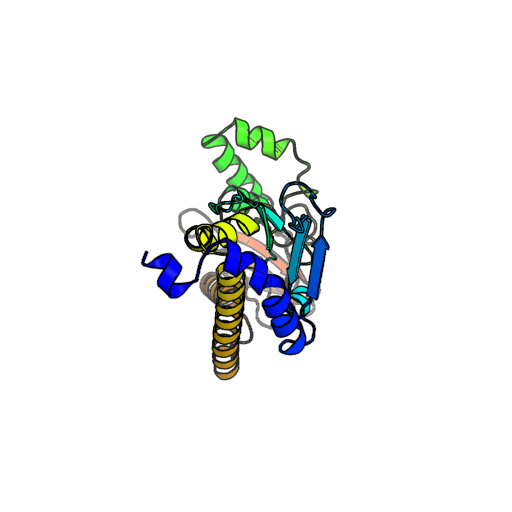145 1.00 87.31 177 THR A CA 1
ATOM 1419 C C . THR A 1 177 ? 4.470 -4.869 -10.526 1.00 87.31 177 THR A C 1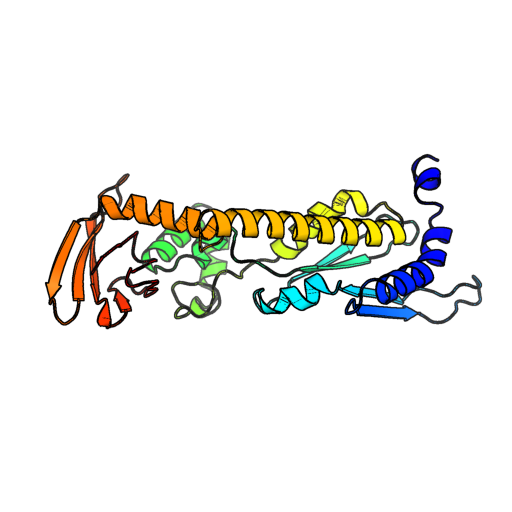
ATOM 1421 O O . THR A 1 177 ? 3.629 -5.016 -9.646 1.00 87.31 177 THR A O 1
ATOM 1424 N N . LEU A 1 178 ? 4.273 -5.282 -11.782 1.00 88.94 178 LEU A N 1
ATOM 1425 C CA . LEU A 1 178 ? 3.039 -5.922 -12.231 1.00 88.94 178 LEU A CA 1
ATOM 1426 C C . LEU A 1 178 ? 2.795 -7.243 -11.493 1.00 88.94 178 LEU A C 1
ATOM 1428 O O . LEU A 1 178 ? 1.743 -7.419 -10.884 1.00 88.94 178 LEU A O 1
ATOM 1432 N N . ALA A 1 179 ? 3.774 -8.150 -11.493 1.00 88.12 179 ALA A N 1
ATOM 1433 C CA . ALA A 1 179 ? 3.651 -9.468 -10.876 1.00 88.12 179 ALA A CA 1
ATOM 1434 C C . ALA A 1 179 ? 3.325 -9.376 -9.378 1.00 88.12 179 ALA A C 1
ATOM 1436 O O . ALA A 1 179 ? 2.478 -10.111 -8.868 1.00 88.12 179 ALA A O 1
ATOM 1437 N N . ARG A 1 180 ? 3.959 -8.439 -8.663 1.00 84.56 180 ARG A N 1
ATOM 1438 C CA . ARG A 1 180 ? 3.684 -8.209 -7.239 1.00 84.56 180 ARG A CA 1
ATOM 1439 C C . ARG A 1 180 ? 2.306 -7.612 -6.999 1.00 84.56 180 ARG A C 1
ATOM 1441 O O . ARG A 1 180 ? 1.634 -8.059 -6.074 1.00 84.56 180 ARG A O 1
ATOM 1448 N N . THR A 1 181 ? 1.882 -6.658 -7.824 1.00 84.62 181 THR A N 1
ATOM 1449 C CA . THR A 1 181 ? 0.530 -6.091 -7.767 1.00 84.62 181 THR A CA 1
ATOM 1450 C C . THR A 1 181 ? -0.521 -7.177 -7.984 1.00 84.62 181 THR A C 1
ATOM 1452 O O . THR A 1 181 ? -1.425 -7.322 -7.165 1.00 84.62 181 THR A O 1
ATOM 1455 N N . VAL A 1 182 ? -0.364 -8.007 -9.019 1.00 87.56 182 VAL A N 1
ATOM 1456 C CA . VAL A 1 182 ? -1.266 -9.137 -9.296 1.00 87.56 182 VAL A CA 1
ATOM 1457 C C . VAL A 1 182 ? -1.305 -10.102 -8.113 1.00 87.56 182 VAL A C 1
ATOM 1459 O O . VAL A 1 182 ? -2.381 -10.419 -7.611 1.00 87.56 182 VAL A O 1
ATOM 1462 N N . ASN A 1 183 ? -0.143 -10.525 -7.611 1.00 86.50 183 ASN A N 1
ATOM 1463 C CA . ASN A 1 183 ? -0.075 -11.437 -6.472 1.00 86.50 183 ASN A CA 1
ATOM 1464 C C . ASN A 1 183 ? -0.751 -10.861 -5.216 1.00 86.50 183 ASN A C 1
ATOM 1466 O O . ASN A 1 183 ? -1.432 -11.589 -4.493 1.00 86.50 183 ASN A O 1
ATOM 1470 N N . TYR A 1 184 ? -0.585 -9.561 -4.960 1.00 81.44 184 TYR A N 1
ATOM 1471 C CA . TYR A 1 184 ? -1.240 -8.872 -3.852 1.00 81.44 184 TYR A CA 1
ATOM 1472 C C . TYR A 1 184 ? -2.767 -8.932 -3.974 1.00 81.44 184 TYR A C 1
ATOM 1474 O O . TYR A 1 184 ? -3.430 -9.362 -3.028 1.00 81.44 184 TYR A O 1
ATOM 1482 N N . PHE A 1 185 ? -3.319 -8.564 -5.135 1.00 83.44 185 PHE A N 1
ATOM 1483 C CA . PHE A 1 185 ? -4.766 -8.589 -5.359 1.00 83.44 185 PHE A CA 1
ATOM 1484 C C . PHE A 1 185 ? -5.338 -10.003 -5.264 1.00 83.44 185 PHE A C 1
ATOM 1486 O O . PHE A 1 185 ? -6.270 -10.214 -4.494 1.00 83.44 185 PHE A O 1
ATOM 1493 N N . VAL A 1 186 ? -4.723 -10.985 -5.929 1.00 87.69 186 VAL A N 1
ATOM 1494 C CA . VAL A 1 186 ? -5.161 -12.393 -5.878 1.00 87.69 186 VAL A CA 1
ATOM 1495 C C . VAL A 1 186 ? -5.139 -12.934 -4.447 1.00 87.69 186 VAL A C 1
ATOM 1497 O O . VAL A 1 186 ? -6.066 -13.616 -4.009 1.00 87.69 186 VAL A O 1
ATOM 1500 N N . THR A 1 187 ? -4.094 -12.619 -3.678 1.00 84.19 187 THR A N 1
ATOM 1501 C CA . THR A 1 187 ? -3.998 -13.050 -2.276 1.00 84.19 187 THR A CA 1
ATOM 1502 C C . THR A 1 187 ? -5.105 -12.427 -1.425 1.00 84.19 187 THR A C 1
ATOM 1504 O O . THR A 1 187 ? -5.703 -13.112 -0.592 1.00 84.19 187 THR A O 1
ATOM 1507 N N . ARG A 1 188 ? -5.401 -11.135 -1.621 1.00 79.00 188 ARG A N 1
ATOM 1508 C CA . ARG A 1 188 ? -6.452 -10.441 -0.863 1.00 79.00 188 ARG A CA 1
ATOM 1509 C C . ARG A 1 188 ? -7.851 -10.871 -1.260 1.00 79.00 188 ARG A C 1
ATOM 1511 O O . ARG A 1 188 ? -8.673 -11.028 -0.367 1.00 79.00 188 ARG A O 1
ATOM 1518 N N . GLU A 1 189 ? -8.106 -11.102 -2.540 1.00 84.31 189 GLU A N 1
ATOM 1519 C CA . GLU A 1 189 ? -9.375 -11.641 -3.031 1.00 84.31 189 GLU A CA 1
ATOM 1520 C C . GLU A 1 189 ? -9.663 -13.000 -2.385 1.00 84.31 189 GLU A C 1
ATOM 1522 O O . GLU A 1 189 ? -10.689 -13.164 -1.728 1.00 84.31 189 GLU A O 1
ATOM 1527 N N . ARG A 1 190 ? -8.713 -13.945 -2.462 1.00 88.38 190 ARG A N 1
ATOM 1528 C CA . ARG A 1 190 ? -8.845 -15.271 -1.830 1.00 88.38 190 ARG A CA 1
ATOM 1529 C C . ARG A 1 190 ? -9.143 -15.169 -0.338 1.00 88.38 190 ARG A C 1
ATOM 1531 O O . ARG A 1 190 ? -10.020 -15.866 0.168 1.00 88.38 190 ARG A O 1
ATOM 1538 N N . ARG A 1 191 ? -8.432 -14.284 0.366 1.00 80.56 191 ARG A N 1
ATOM 1539 C CA . ARG A 1 191 ? -8.654 -14.037 1.795 1.00 80.56 191 ARG A CA 1
ATOM 1540 C C . ARG A 1 191 ? -10.035 -13.440 2.051 1.00 80.56 191 ARG A C 1
ATOM 1542 O O . ARG A 1 191 ? -10.725 -13.907 2.946 1.00 80.56 191 ARG A O 1
ATOM 1549 N N . SER A 1 192 ? -10.456 -12.462 1.252 1.00 78.06 192 SER A N 1
ATOM 1550 C CA . SER A 1 192 ? -11.774 -11.834 1.380 1.00 78.06 192 SER A CA 1
ATOM 1551 C C . SER A 1 192 ? -12.901 -12.834 1.140 1.00 78.06 192 SER A C 1
ATOM 1553 O O . SER A 1 192 ? -13.865 -12.850 1.898 1.00 78.06 192 SER A O 1
ATOM 1555 N N . HIS A 1 193 ? -12.780 -13.703 0.135 1.00 85.81 193 HIS A N 1
ATOM 1556 C CA . HIS A 1 193 ? -13.761 -14.759 -0.109 1.00 85.81 193 HIS A CA 1
ATOM 1557 C C . HIS A 1 193 ? -13.827 -15.747 1.056 1.00 85.81 193 HIS A C 1
ATOM 1559 O O . HIS A 1 193 ? -14.919 -16.061 1.522 1.00 85.81 193 HIS A O 1
ATOM 1565 N N . ALA A 1 194 ? -12.677 -16.183 1.579 1.00 87.56 194 ALA A N 1
ATOM 1566 C CA . ALA A 1 194 ? -12.635 -17.058 2.749 1.00 87.56 194 ALA A CA 1
ATOM 1567 C C . ALA A 1 194 ? -13.286 -16.406 3.982 1.00 87.56 194 ALA A C 1
ATOM 1569 O O . ALA A 1 194 ? -14.010 -17.059 4.726 1.00 87.56 194 ALA A O 1
ATOM 1570 N N . MET A 1 195 ? -13.069 -15.107 4.185 1.00 77.44 195 MET A N 1
ATOM 1571 C CA . MET A 1 195 ? -13.691 -14.352 5.272 1.00 77.44 195 MET A CA 1
ATOM 1572 C C . MET A 1 195 ? -15.212 -14.271 5.131 1.00 77.44 195 MET A C 1
ATOM 1574 O O . MET A 1 195 ? -15.924 -14.568 6.088 1.00 77.44 195 MET A O 1
ATOM 1578 N N . VAL A 1 196 ? -15.710 -13.928 3.940 1.00 82.56 196 VAL A N 1
ATOM 1579 C CA . VAL A 1 196 ? -17.153 -13.869 3.660 1.00 82.56 196 VAL A CA 1
ATOM 1580 C C . VAL A 1 196 ? -17.796 -15.245 3.842 1.00 82.56 196 VAL A C 1
ATOM 1582 O O . VAL A 1 196 ? -18.837 -15.343 4.486 1.00 82.56 196 VAL A O 1
ATOM 1585 N N . ALA A 1 197 ? -17.150 -16.312 3.360 1.00 88.00 197 ALA A N 1
ATOM 1586 C CA . ALA A 1 197 ? -17.617 -17.687 3.542 1.00 88.00 197 ALA A CA 1
ATOM 1587 C C . ALA A 1 197 ? -17.709 -18.092 5.026 1.00 88.00 197 ALA A C 1
ATOM 1589 O O . ALA A 1 197 ? -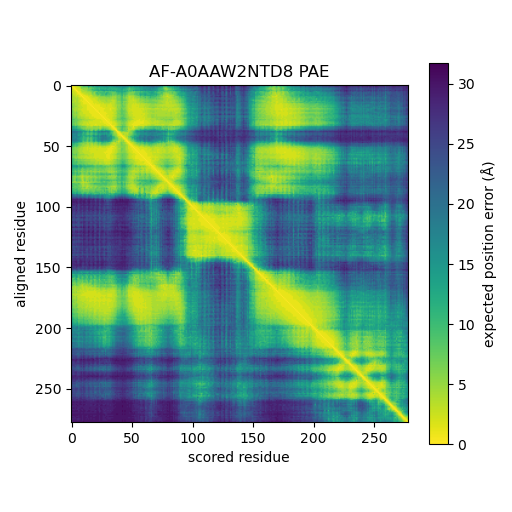18.613 -18.826 5.411 1.00 88.00 197 ALA A O 1
ATOM 1590 N N . ASN A 1 198 ? -16.819 -17.563 5.869 1.00 85.00 198 ASN A N 1
ATOM 1591 C CA . ASN A 1 198 ? -16.823 -17.777 7.317 1.00 85.00 198 ASN A CA 1
ATOM 1592 C C . ASN A 1 198 ? -17.740 -16.802 8.086 1.00 85.00 198 ASN A C 1
ATOM 1594 O O . ASN A 1 198 ? -17.671 -16.733 9.313 1.00 85.00 198 ASN A O 1
ATOM 1598 N N . GLY A 1 199 ? -18.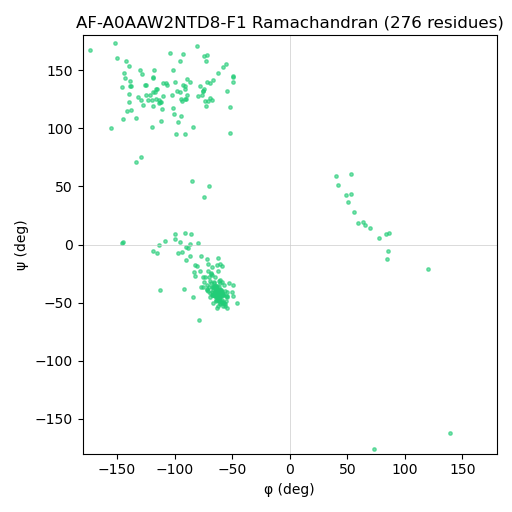570 -16.008 7.397 1.00 79.00 199 GLY A N 1
ATOM 1599 C CA . GLY A 1 199 ? -19.465 -15.027 8.022 1.00 79.00 199 GLY A CA 1
ATOM 1600 C C . GLY A 1 199 ? -18.747 -13.819 8.637 1.00 79.00 199 GLY A C 1
ATOM 1601 O O . GLY A 1 199 ? -19.343 -13.058 9.402 1.00 79.00 199 GLY A O 1
ATOM 1602 N N . GLN A 1 200 ? -17.467 -13.615 8.319 1.00 70.88 200 GLN A N 1
ATOM 1603 C CA . GLN A 1 200 ? -16.686 -12.496 8.824 1.00 70.88 200 GLN A CA 1
ATOM 1604 C C . GLN A 1 200 ? -16.916 -11.252 7.957 1.00 70.88 200 GLN A C 1
ATOM 1606 O O . GLN A 1 200 ? -16.328 -11.090 6.890 1.00 70.88 200 GLN A O 1
ATOM 1611 N N . LEU A 1 201 ? -17.755 -10.339 8.454 1.00 59.59 201 LEU A N 1
ATOM 1612 C CA . LEU A 1 201 ? -18.177 -9.118 7.748 1.00 59.59 201 LEU A CA 1
ATOM 1613 C C . LEU A 1 201 ? -17.091 -8.033 7.631 1.00 59.59 201 LEU A C 1
ATOM 1615 O O . LEU A 1 201 ? -17.261 -7.072 6.884 1.00 59.59 201 LEU A O 1
ATOM 1619 N N . TRP A 1 202 ? -15.985 -8.152 8.372 1.00 58.28 202 TRP A N 1
ATOM 1620 C CA . TRP A 1 202 ? -14.935 -7.131 8.430 1.00 58.28 202 TRP A CA 1
ATOM 1621 C C . TRP A 1 202 ? -13.547 -7.712 8.205 1.00 58.28 202 TRP A C 1
ATOM 1623 O O . 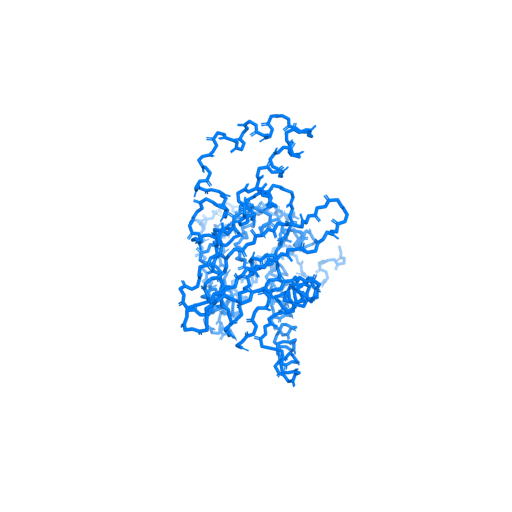TRP A 1 202 ? -13.270 -8.837 8.610 1.00 58.28 202 TRP A O 1
ATOM 1633 N N . MET A 1 203 ? -12.644 -6.898 7.645 1.00 58.38 203 MET A N 1
ATOM 1634 C CA . MET A 1 203 ? -11.223 -7.224 7.456 1.00 58.38 203 MET A CA 1
ATOM 1635 C C . MET A 1 203 ? -10.576 -7.755 8.742 1.00 58.38 203 MET A C 1
ATOM 1637 O O . MET A 1 203 ? -10.883 -7.266 9.826 1.00 58.38 203 MET A O 1
ATOM 1641 N N . ASP A 1 204 ? -9.631 -8.695 8.630 1.00 61.44 204 ASP A N 1
ATOM 1642 C CA . ASP A 1 204 ? -9.030 -9.388 9.785 1.00 61.44 204 ASP A CA 1
ATOM 1643 C C . ASP A 1 204 ? -8.477 -8.445 10.848 1.00 61.44 204 ASP A C 1
ATOM 1645 O O . ASP A 1 204 ? -8.535 -8.738 12.038 1.00 61.44 204 ASP A O 1
ATOM 1649 N N . PHE A 1 205 ? -7.966 -7.287 10.433 1.00 58.00 205 PHE A N 1
ATOM 1650 C CA . PHE A 1 205 ? -7.543 -6.250 11.359 1.00 58.00 205 PHE A CA 1
ATOM 1651 C C . PHE A 1 205 ? -8.707 -5.705 12.193 1.00 58.00 205 PHE A C 1
ATOM 1653 O O . PHE A 1 205 ? -8.653 -5.746 13.420 1.00 58.00 205 PHE A O 1
ATOM 1660 N N . ALA A 1 206 ? -9.772 -5.242 11.534 1.00 53.69 206 ALA A N 1
ATOM 1661 C CA . ALA A 1 206 ? -10.965 -4.731 12.196 1.00 53.69 206 ALA A CA 1
ATOM 1662 C C . ALA A 1 206 ? -11.635 -5.818 13.046 1.00 53.69 206 ALA A C 1
ATOM 1664 O O . ALA A 1 206 ? -12.033 -5.546 14.174 1.00 53.69 206 ALA A O 1
ATOM 1665 N N . TYR A 1 207 ? -11.676 -7.061 12.561 1.00 58.78 207 TYR A N 1
ATOM 1666 C CA . TYR A 1 207 ? -12.216 -8.195 13.305 1.00 58.78 207 TYR A CA 1
ATOM 1667 C C . TYR A 1 207 ? -11.371 -8.542 14.539 1.00 58.78 207 TYR A C 1
ATOM 1669 O O . TYR A 1 207 ? -11.902 -8.742 15.630 1.00 58.78 207 TYR A O 1
ATOM 1677 N N . LYS A 1 208 ? -10.039 -8.528 14.417 1.00 59.91 208 LYS A N 1
ATOM 1678 C CA . LYS A 1 208 ? -9.118 -8.695 15.550 1.00 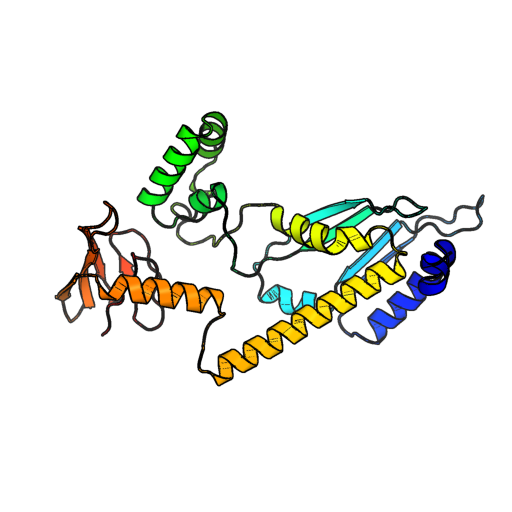59.91 208 LYS A CA 1
ATOM 1679 C C . LYS A 1 208 ? -9.295 -7.583 16.579 1.00 59.91 208 LYS A C 1
ATOM 1681 O O . LYS A 1 208 ? -9.354 -7.877 17.770 1.00 59.91 208 LYS A O 1
ATOM 1686 N N . MET A 1 209 ? -9.396 -6.326 16.142 1.00 54.69 209 MET A N 1
ATOM 1687 C CA . MET A 1 209 ? -9.673 -5.199 17.037 1.00 54.69 209 MET A CA 1
ATOM 1688 C C . MET A 1 209 ? -11.026 -5.361 17.729 1.00 54.69 209 MET A C 1
ATOM 1690 O O . MET A 1 209 ? -11.102 -5.225 18.947 1.00 54.69 209 MET A O 1
ATOM 1694 N N . PHE A 1 210 ? -12.067 -5.718 16.975 1.00 57.53 210 PHE A N 1
ATOM 1695 C CA . PHE A 1 210 ? -13.404 -5.969 17.496 1.00 57.53 210 PHE A CA 1
ATOM 1696 C C . PHE A 1 210 ? -13.391 -7.065 18.562 1.00 57.53 210 PHE A C 1
ATOM 1698 O O . PHE A 1 210 ? -13.869 -6.835 19.667 1.00 57.53 210 PHE A O 1
ATOM 1705 N N . ASN A 1 211 ? -12.768 -8.211 18.286 1.00 62.06 211 ASN A N 1
ATOM 1706 C CA . ASN A 1 211 ? -12.656 -9.305 19.247 1.00 62.06 211 ASN A CA 1
ATOM 1707 C C . ASN A 1 211 ? -11.870 -8.884 20.490 1.00 62.06 211 ASN A C 1
ATOM 1709 O O . ASN A 1 211 ? -12.291 -9.170 21.606 1.00 62.06 211 ASN A O 1
ATOM 1713 N N . GLN A 1 212 ? -10.767 -8.149 20.331 1.00 60.78 212 GLN A N 1
ATOM 1714 C CA . GLN A 1 212 ? -10.011 -7.622 21.470 1.00 60.78 212 GLN A CA 1
ATOM 1715 C C . GLN A 1 212 ? -10.839 -6.658 22.325 1.00 60.78 212 GLN A C 1
ATOM 1717 O O . GLN A 1 212 ? -10.750 -6.691 23.552 1.00 60.78 212 GLN A O 1
ATOM 1722 N N . TRP A 1 213 ? -11.629 -5.784 21.705 1.00 60.78 213 TRP A N 1
ATOM 1723 C CA . TRP A 1 213 ? -12.506 -4.859 22.418 1.00 60.78 213 TRP A CA 1
ATOM 1724 C C . TRP A 1 213 ? -13.684 -5.569 23.072 1.00 60.78 213 TRP A C 1
ATOM 1726 O O . TRP A 1 213 ? -14.009 -5.256 24.213 1.00 60.78 213 TRP A O 1
ATOM 1736 N N . HIS A 1 214 ? -14.281 -6.548 22.396 1.00 63.09 214 HIS A N 1
ATOM 1737 C CA . HIS A 1 214 ? -15.349 -7.368 22.947 1.00 63.09 214 HIS A CA 1
ATOM 1738 C C . HIS A 1 214 ? -14.864 -8.160 24.163 1.00 63.09 214 HIS A C 1
ATOM 1740 O O . HIS A 1 214 ? -15.498 -8.102 25.209 1.00 63.09 214 HIS A O 1
ATOM 1746 N N . GLN A 1 215 ? -13.698 -8.802 24.088 1.00 65.12 215 GLN A N 1
ATOM 1747 C CA . GLN A 1 215 ? -13.126 -9.511 25.235 1.00 65.12 215 GLN A CA 1
ATOM 1748 C C . GLN A 1 215 ? -12.873 -8.576 26.425 1.00 65.12 215 GLN A C 1
ATOM 1750 O O . GLN A 1 215 ? -13.177 -8.921 27.561 1.00 65.12 215 GLN A O 1
ATOM 1755 N N . LYS A 1 216 ? -12.403 -7.347 26.172 1.00 63.59 216 LYS A N 1
ATOM 1756 C CA . LYS A 1 216 ? -12.266 -6.327 27.225 1.00 63.59 216 LYS A CA 1
ATOM 1757 C C . LYS A 1 216 ? -13.617 -5.890 27.801 1.00 63.59 216 LYS A C 1
ATOM 1759 O O . LYS A 1 216 ? -13.681 -5.598 28.989 1.00 63.59 216 LYS A O 1
ATOM 1764 N N . SER A 1 217 ? -14.672 -5.888 26.982 1.00 64.50 217 SER A N 1
ATOM 1765 C CA . SER A 1 217 ? -16.023 -5.471 27.374 1.00 64.50 217 SER A CA 1
ATOM 1766 C C . SER A 1 217 ? -16.712 -6.387 28.365 1.00 64.50 217 SER A C 1
ATOM 1768 O O . SER A 1 217 ? -17.482 -5.907 29.191 1.00 64.50 217 SER A O 1
ATOM 1770 N N . ILE A 1 218 ? -16.433 -7.691 28.286 1.00 69.38 218 ILE A N 1
ATOM 1771 C CA . ILE A 1 218 ? -17.107 -8.723 29.089 1.00 69.38 218 ILE A CA 1
ATOM 1772 C C . ILE A 1 218 ? -16.926 -8.460 30.587 1.00 69.38 218 ILE A C 1
ATOM 1774 O O . ILE A 1 218 ? -17.816 -8.722 31.386 1.00 69.38 218 ILE A O 1
ATOM 1778 N N . ASP A 1 219 ? -15.784 -7.892 30.957 1.00 68.88 219 ASP A N 1
ATOM 1779 C CA . ASP A 1 219 ? -15.417 -7.603 32.336 1.00 68.88 219 ASP A CA 1
ATOM 17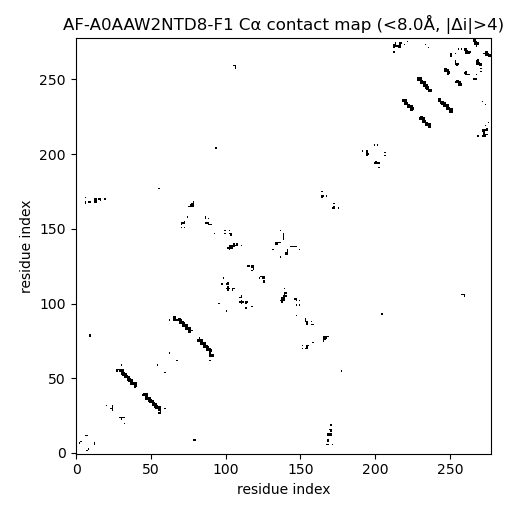80 C C . ASP A 1 219 ? -15.926 -6.245 32.861 1.00 68.88 219 ASP A C 1
ATOM 1782 O O . ASP A 1 219 ? -15.582 -5.846 33.976 1.00 68.88 219 ASP A O 1
ATOM 1786 N N . HIS A 1 220 ? -16.643 -5.461 32.053 1.00 71.12 220 HIS A N 1
ATOM 1787 C CA . HIS A 1 220 ? -17.130 -4.138 32.450 1.00 71.12 220 HIS A CA 1
ATOM 1788 C C . HIS A 1 220 ? -18.509 -4.231 33.105 1.00 71.12 220 HIS A C 1
ATOM 1790 O O . HIS A 1 220 ? -19.367 -5.000 32.679 1.00 71.12 220 HIS A O 1
ATOM 1796 N N . THR A 1 221 ? -18.745 -3.406 34.124 1.00 76.31 221 THR A N 1
ATOM 1797 C CA . THR A 1 221 ? -20.041 -3.365 34.811 1.00 76.31 221 THR A CA 1
ATOM 1798 C C . THR A 1 221 ? -20.939 -2.346 34.131 1.00 76.31 221 THR A C 1
ATOM 1800 O O . THR A 1 221 ? -20.557 -1.183 34.012 1.00 76.31 221 THR A O 1
ATOM 1803 N N . VAL A 1 222 ? -22.135 -2.761 33.710 1.00 75.81 222 VAL A N 1
ATOM 1804 C CA . VAL A 1 222 ? -23.119 -1.890 33.054 1.00 75.81 222 VAL A CA 1
ATOM 1805 C C . VAL A 1 222 ? -24.340 -1.710 33.952 1.00 75.81 222 VAL A C 1
ATOM 1807 O O . VAL A 1 222 ? -25.016 -2.680 34.283 1.00 75.81 222 VAL A O 1
ATOM 1810 N N . THR A 1 223 ? -24.666 -0.462 34.279 1.00 78.81 223 THR A N 1
ATOM 1811 C CA . THR A 1 223 ? -25.878 -0.090 35.018 1.00 78.81 223 THR A CA 1
ATOM 1812 C C . THR A 1 223 ? -26.803 0.687 34.089 1.00 78.81 223 THR A C 1
ATOM 1814 O O . THR A 1 223 ? -26.524 1.839 33.754 1.00 78.81 223 THR A O 1
ATOM 1817 N N . LYS A 1 224 ? -27.897 0.058 33.641 1.00 77.94 224 LYS A N 1
ATOM 1818 C CA . LYS A 1 224 ? -28.916 0.696 32.790 1.00 77.94 224 LYS A CA 1
ATOM 1819 C C . LYS A 1 224 ? -29.767 1.653 33.641 1.00 77.94 224 LYS A C 1
ATOM 1821 O O . LYS A 1 224 ? -30.203 1.276 34.723 1.00 77.94 224 LYS A O 1
ATOM 1826 N N . TYR A 1 225 ? -30.011 2.872 33.153 1.00 70.44 225 TYR A N 1
ATOM 1827 C CA . TYR A 1 225 ? -30.792 3.891 33.875 1.00 70.44 225 TYR A CA 1
ATOM 1828 C C . TYR A 1 225 ? -32.132 4.213 33.217 1.00 70.44 225 TYR A C 1
ATOM 1830 O O . TYR A 1 225 ? -33.120 4.428 33.911 1.00 70.44 225 TYR A O 1
ATOM 1838 N N . ASN A 1 226 ? -32.181 4.275 31.882 1.00 70.31 226 ASN A N 1
ATOM 1839 C CA . ASN A 1 226 ? -33.390 4.655 31.154 1.00 70.31 226 ASN A CA 1
ATOM 1840 C C . ASN A 1 226 ? -33.598 3.751 29.936 1.00 70.31 226 ASN A C 1
ATOM 1842 O O . ASN A 1 226 ? -32.816 3.790 28.987 1.00 70.31 226 ASN A O 1
ATOM 1846 N N . HIS A 1 227 ? -34.685 2.979 29.944 1.00 62.69 227 HIS A N 1
ATOM 1847 C CA . HIS A 1 227 ? -35.048 2.088 28.841 1.00 62.69 227 HIS A CA 1
ATOM 1848 C C . HIS A 1 227 ? -35.496 2.832 27.572 1.00 62.69 227 HIS A C 1
ATOM 1850 O O . HIS A 1 227 ? -35.222 2.353 26.476 1.00 62.69 227 HIS A O 1
ATOM 1856 N N . ARG A 1 228 ? -36.128 4.013 27.684 1.00 61.53 228 ARG A N 1
ATOM 1857 C CA . ARG A 1 228 ? -36.573 4.811 26.521 1.00 61.53 228 ARG A CA 1
ATOM 1858 C C . ARG A 1 228 ? -35.421 5.531 25.813 1.00 61.53 228 ARG A C 1
ATOM 1860 O O . ARG A 1 228 ? -35.439 5.629 24.595 1.00 61.53 228 ARG A O 1
ATOM 1867 N N . GLN A 1 229 ? -34.431 6.022 26.561 1.00 57.97 229 GLN A N 1
ATOM 1868 C CA . GLN A 1 229 ? -33.235 6.694 26.012 1.00 57.97 229 GLN A CA 1
ATOM 1869 C C . GLN A 1 229 ? -32.027 5.754 25.849 1.00 57.97 229 GLN A C 1
ATOM 1871 O O . GLN A 1 229 ? -30.935 6.209 25.503 1.00 57.97 229 GLN A O 1
ATOM 1876 N N . GLN A 1 230 ? -32.211 4.465 26.167 1.00 69.31 230 GLN A N 1
ATOM 1877 C CA . GLN A 1 230 ? -31.169 3.437 26.186 1.00 69.31 230 GLN A CA 1
ATOM 1878 C C . GLN A 1 230 ? -29.854 3.953 26.798 1.00 69.31 230 GLN A C 1
ATOM 1880 O O . GLN A 1 230 ? -28.784 3.878 26.187 1.00 69.31 230 GLN A O 1
ATOM 1885 N N . SER A 1 231 ? -29.948 4.551 27.989 1.00 74.62 231 SER A N 1
ATOM 1886 C CA . SER A 1 231 ? -28.794 5.119 28.683 1.00 74.62 231 SER A CA 1
ATOM 1887 C C . SER A 1 231 ? -28.268 4.186 29.768 1.00 74.62 231 SER A C 1
ATOM 1889 O O . SER A 1 231 ? -29.038 3.548 30.497 1.00 74.62 231 SER A O 1
ATOM 1891 N N . ALA A 1 232 ? -26.944 4.108 29.878 1.00 75.50 232 ALA A N 1
ATOM 1892 C CA . ALA A 1 232 ? -26.260 3.278 30.859 1.00 75.50 232 ALA A CA 1
ATOM 1893 C C . ALA A 1 232 ? -24.982 3.947 31.376 1.00 75.50 232 ALA A C 1
ATOM 1895 O O . ALA A 1 232 ? -24.295 4.660 30.642 1.00 75.50 232 ALA A O 1
ATOM 1896 N N . SER A 1 233 ? -24.651 3.689 32.638 1.00 79.75 233 SER A N 1
ATOM 1897 C CA . SER A 1 233 ? -23.293 3.861 33.152 1.00 79.75 233 SER A CA 1
ATOM 1898 C C . SER A 1 233 ? -22.507 2.593 32.891 1.00 79.75 233 SER A C 1
ATOM 1900 O O . SER A 1 233 ? -23.026 1.489 33.057 1.00 79.75 233 SER A O 1
ATOM 1902 N N . VAL A 1 234 ? -21.250 2.759 32.507 1.00 77.44 234 VAL A N 1
ATOM 1903 C CA . VAL A 1 234 ? -20.321 1.659 32.315 1.00 77.44 234 VAL A CA 1
ATOM 1904 C C . VAL A 1 234 ? -19.059 1.926 33.101 1.00 77.44 234 VAL A C 1
ATOM 1906 O O . VAL A 1 234 ? -18.367 2.921 32.876 1.00 77.44 234 VAL A O 1
ATOM 1909 N N . VAL A 1 235 ? -18.763 1.017 34.020 1.00 77.56 235 VAL A N 1
ATOM 1910 C CA . VAL A 1 235 ? -17.573 1.056 34.861 1.00 77.56 235 VAL A CA 1
ATOM 1911 C C . VAL A 1 235 ? -16.555 0.077 34.296 1.00 77.56 235 VAL A C 1
ATOM 1913 O O . VAL A 1 235 ? -16.788 -1.130 34.215 1.00 77.56 235 VAL A O 1
ATOM 1916 N N . THR A 1 236 ? -15.409 0.612 33.886 1.00 74.38 236 THR A N 1
ATOM 1917 C CA . THR A 1 236 ? -14.304 -0.199 33.357 1.00 74.38 236 THR A CA 1
ATOM 1918 C C . THR A 1 236 ? -13.651 -1.044 34.449 1.00 74.38 236 THR A C 1
ATOM 1920 O O . THR A 1 236 ? -13.399 -0.557 35.552 1.00 74.38 236 THR A O 1
ATOM 1923 N N . LYS A 1 237 ? -13.304 -2.300 34.144 1.00 71.94 237 LYS A N 1
ATOM 1924 C CA . LYS A 1 237 ? -12.548 -3.159 35.073 1.00 71.94 237 LYS A CA 1
ATOM 1925 C C . LYS A 1 237 ? -11.176 -2.553 35.367 1.00 71.94 237 LYS A C 1
ATOM 1927 O O . LYS A 1 237 ? -10.548 -1.957 34.491 1.00 71.94 237 LYS A O 1
ATOM 1932 N N . ARG A 1 238 ? -10.671 -2.764 36.581 1.00 65.88 238 ARG A N 1
ATOM 1933 C CA . ARG A 1 238 ? -9.274 -2.482 36.924 1.00 65.88 238 ARG A CA 1
ATOM 1934 C C . ARG A 1 238 ? -8.362 -3.536 36.277 1.00 65.88 238 ARG A C 1
ATOM 1936 O O . ARG A 1 238 ? -8.487 -4.719 36.576 1.00 65.88 238 ARG A O 1
ATOM 1943 N N . GL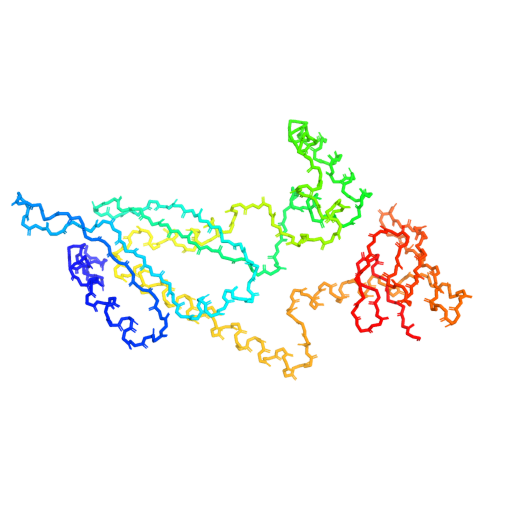N A 1 239 ? -7.444 -3.113 35.413 1.00 62.28 239 GLN A N 1
ATOM 1944 C CA . GLN A 1 239 ? -6.373 -3.928 34.830 1.00 62.28 239 GLN A CA 1
ATOM 1945 C C . GLN A 1 239 ? -5.030 -3.197 34.947 1.00 62.28 239 GLN A C 1
ATOM 1947 O O . GLN A 1 239 ? -4.899 -2.049 34.525 1.00 62.28 239 GLN A O 1
ATOM 1952 N N . SER A 1 240 ? -4.026 -3.871 35.516 1.00 55.22 240 SER A N 1
ATOM 1953 C CA . SER A 1 240 ? -2.632 -3.395 35.600 1.00 55.22 240 SER A CA 1
ATOM 1954 C C . SER A 1 240 ? -2.484 -1.952 36.113 1.00 55.22 240 SER A C 1
ATOM 1956 O O . SER A 1 240 ? -1.735 -1.159 35.553 1.00 55.22 240 SER A O 1
ATOM 1958 N N . GLY A 1 241 ? -3.249 -1.588 37.149 1.00 55.59 241 GLY A N 1
ATOM 1959 C CA . GLY A 1 241 ? -3.217 -0.251 37.760 1.00 55.59 241 GLY A CA 1
ATOM 1960 C C . GLY A 1 241 ? -4.104 0.814 37.097 1.00 55.59 241 GLY A C 1
ATOM 1961 O O . GLY A 1 241 ? -4.264 1.890 37.663 1.00 55.59 241 GLY A O 1
ATOM 1962 N N . PHE A 1 242 ? -4.750 0.517 35.965 1.00 53.41 242 PHE A N 1
ATOM 1963 C CA . PHE A 1 242 ? -5.655 1.426 35.247 1.00 53.41 242 PHE A CA 1
ATOM 1964 C C . PHE A 1 242 ? -7.083 0.849 35.171 1.00 53.41 242 PHE A C 1
ATOM 1966 O O . PHE A 1 242 ? -7.251 -0.357 35.040 1.00 53.41 242 PHE A O 1
ATOM 1973 N N . GLY A 1 243 ? -8.132 1.677 35.246 1.00 63.25 243 GLY A N 1
ATOM 1974 C CA . GLY A 1 243 ? -9.539 1.231 35.177 1.00 63.25 243 GLY A CA 1
ATOM 1975 C C . GLY A 1 243 ? -10.434 1.971 36.171 1.00 63.25 243 GLY A C 1
ATOM 1976 O O . GLY A 1 243 ? -10.033 3.027 36.649 1.00 63.25 243 GLY A O 1
ATOM 1977 N N . LEU A 1 244 ? -11.623 1.432 36.466 1.00 67.62 244 LEU A N 1
ATOM 1978 C CA . LEU A 1 244 ? -12.655 2.032 37.335 1.00 67.62 244 LEU A CA 1
ATOM 1979 C C . LEU A 1 244 ? -13.162 3.404 36.870 1.00 67.62 244 LEU A C 1
ATOM 1981 O O . LEU A 1 244 ? -13.779 4.142 37.631 1.00 67.62 244 LEU A O 1
ATOM 1985 N N . ASN A 1 245 ? -12.932 3.743 35.603 1.00 70.69 245 ASN A N 1
ATOM 1986 C CA . ASN A 1 245 ? -13.534 4.926 35.009 1.00 70.69 245 ASN A CA 1
ATOM 1987 C C . ASN A 1 245 ? -15.002 4.636 34.726 1.00 70.69 245 ASN A C 1
ATOM 1989 O O . ASN A 1 245 ? -15.316 3.609 34.113 1.00 70.69 245 ASN A O 1
ATOM 1993 N N . THR A 1 246 ? -15.850 5.566 35.144 1.00 75.31 246 THR A N 1
ATOM 1994 C CA . THR A 1 246 ? -17.282 5.562 34.874 1.00 75.31 246 THR A CA 1
ATOM 1995 C C . THR A 1 246 ? -17.557 6.387 33.625 1.00 75.31 246 THR A C 1
ATOM 1997 O O . THR A 1 246 ? -17.215 7.569 33.560 1.00 75.31 246 THR A O 1
ATOM 2000 N N . HIS A 1 247 ? -18.190 5.770 32.634 1.00 75.06 247 HIS A N 1
ATOM 2001 C CA . HIS A 1 247 ? -18.630 6.432 31.413 1.00 75.06 247 HIS A CA 1
ATOM 2002 C C . HIS A 1 247 ? -20.148 6.385 31.316 1.00 75.06 247 HIS A C 1
ATOM 2004 O O . HIS A 1 247 ? -20.749 5.333 31.511 1.00 75.06 247 HIS A O 1
ATOM 2010 N N . VAL A 1 248 ? -20.766 7.518 30.991 1.00 77.38 248 VAL A N 1
ATOM 2011 C CA . VAL A 1 248 ? -22.197 7.583 30.698 1.00 77.38 248 VAL A CA 1
ATOM 2012 C C . VAL A 1 248 ? -22.368 7.471 29.196 1.00 77.38 248 VAL A C 1
ATOM 2014 O O . VAL A 1 248 ? -21.773 8.234 28.433 1.00 77.38 248 VAL A O 1
ATOM 2017 N N . VAL A 1 249 ? -23.181 6.510 28.788 1.00 74.12 249 VAL A N 1
ATOM 2018 C CA . VAL A 1 249 ? -23.440 6.167 27.398 1.00 74.12 249 VAL A CA 1
ATOM 2019 C C . VAL A 1 249 ? -24.921 6.363 27.115 1.00 74.12 249 VAL A C 1
ATOM 2021 O O . VAL A 1 249 ? -25.765 5.886 27.874 1.00 74.12 249 VAL A O 1
ATOM 2024 N N . LYS A 1 250 ? -25.241 7.057 26.022 1.00 73.25 250 LYS A N 1
ATOM 2025 C CA . LYS A 1 250 ? -26.607 7.230 25.514 1.00 73.25 250 LYS A CA 1
ATOM 2026 C C . LYS A 1 250 ? -26.677 6.642 24.112 1.00 73.25 250 LYS A C 1
ATOM 2028 O O . LYS A 1 250 ? -26.231 7.273 23.154 1.00 73.25 250 LYS A O 1
ATOM 2033 N N . ILE A 1 251 ? -27.226 5.435 23.985 1.00 67.69 251 ILE A N 1
ATOM 2034 C CA . ILE A 1 251 ? -27.236 4.705 22.708 1.00 67.69 251 ILE A CA 1
ATOM 2035 C C . ILE A 1 251 ? -28.083 5.446 21.667 1.00 67.69 251 ILE A C 1
ATOM 2037 O O . ILE A 1 251 ? -27.645 5.590 20.526 1.00 67.69 251 ILE A O 1
ATOM 2041 N N . THR A 1 252 ? -29.236 5.998 22.065 1.00 67.69 252 THR A N 1
ATOM 2042 C CA . THR A 1 252 ? -30.148 6.719 21.159 1.00 67.69 252 THR A CA 1
ATOM 2043 C C . THR A 1 252 ? -29.483 7.927 20.496 1.00 67.69 252 THR A C 1
ATOM 2045 O O . THR A 1 252 ? -29.644 8.133 19.297 1.00 67.69 252 THR A O 1
ATOM 2048 N N . ASN A 1 253 ? -28.670 8.675 21.247 1.00 67.31 253 ASN A N 1
ATOM 2049 C CA . ASN A 1 253 ? -27.963 9.858 20.742 1.00 67.31 253 ASN A CA 1
ATOM 2050 C C . ASN A 1 253 ? -26.578 9.526 20.174 1.00 67.31 253 ASN A C 1
ATOM 2052 O O . ASN A 1 253 ? -25.872 10.410 19.704 1.00 67.31 253 ASN A O 1
ATOM 2056 N N . ARG A 1 254 ? -26.169 8.254 20.235 1.00 65.44 254 ARG A N 1
ATOM 2057 C CA . ARG A 1 254 ? -24.807 7.799 19.935 1.00 65.44 254 ARG A CA 1
ATOM 2058 C C . ARG A 1 254 ? -23.733 8.501 20.769 1.00 65.44 254 ARG A C 1
ATOM 2060 O O . ARG A 1 254 ? -22.599 8.600 20.335 1.00 65.44 254 ARG A O 1
ATOM 2067 N N . GLU A 1 255 ? -24.053 8.967 21.969 1.00 67.56 255 GLU A N 1
ATOM 2068 C CA . GLU A 1 255 ? -23.155 9.795 22.778 1.00 67.56 255 GLU A CA 1
ATOM 2069 C C . GLU A 1 255 ? -22.458 9.002 23.883 1.00 67.56 255 GLU A C 1
ATOM 2071 O O . GLU A 1 255 ? -23.007 8.065 24.470 1.00 67.56 255 GLU A O 1
ATOM 2076 N N . CYS A 1 256 ? -21.252 9.452 24.218 1.00 68.62 256 CYS A N 1
ATOM 2077 C CA . CYS A 1 256 ? -20.478 8.968 25.346 1.00 68.62 256 CYS A CA 1
ATOM 2078 C C . CYS A 1 256 ? -19.819 10.136 26.087 1.00 68.62 256 CYS A C 1
ATOM 2080 O O . CYS A 1 256 ? -19.183 10.981 25.458 1.00 68.62 256 CYS A O 1
ATOM 2082 N N . SER A 1 257 ? -19.848 10.127 27.424 1.00 72.38 257 SER A N 1
ATOM 2083 C CA . SER A 1 257 ? -19.158 11.129 28.261 1.00 72.38 257 SER A CA 1
ATOM 2084 C C . SER A 1 257 ? -17.629 11.142 28.108 1.00 72.38 257 SER A C 1
ATOM 2086 O O . SER A 1 257 ? -16.956 12.049 28.580 1.00 72.38 257 SER A O 1
ATOM 2088 N N . CYS A 1 258 ? -17.071 10.132 27.447 1.00 60.97 258 CYS A N 1
ATOM 2089 C CA . CYS A 1 258 ? -15.672 10.035 27.051 1.00 60.97 258 CYS A CA 1
ATOM 2090 C C . CYS A 1 258 ? -15.299 10.879 25.819 1.00 60.97 258 CYS A C 1
ATOM 2092 O O . CYS A 1 258 ? -14.114 10.951 25.498 1.00 60.97 258 CYS A O 1
ATOM 2094 N N . GLY A 1 259 ? -16.283 11.442 25.106 1.00 55.41 259 GLY A N 1
ATOM 2095 C CA . GLY A 1 259 ? -16.072 12.239 23.894 1.00 55.41 259 GLY A CA 1
ATOM 2096 C C . GLY A 1 259 ? -15.926 11.447 22.587 1.00 55.41 259 GLY A C 1
ATOM 2097 O O . GLY A 1 259 ? -15.600 12.053 21.576 1.00 55.41 259 GLY A O 1
ATOM 2098 N N . PHE A 1 260 ? -16.165 10.126 22.569 1.00 49.81 260 PHE A N 1
ATOM 2099 C CA . PHE A 1 260 ? -16.065 9.299 21.353 1.00 49.81 260 PHE A CA 1
ATOM 2100 C C . PHE A 1 260 ? -17.355 8.517 21.061 1.00 49.81 260 PHE A C 1
ATOM 2102 O O . PHE A 1 260 ? -17.856 7.799 21.929 1.00 49.81 260 PHE A O 1
ATOM 2109 N N . SER A 1 261 ? -17.867 8.628 19.832 1.00 45.94 261 SER A N 1
ATOM 2110 C CA . SER A 1 261 ? -19.205 8.184 19.418 1.00 45.94 261 SER A CA 1
ATOM 2111 C C . SER A 1 261 ? -19.202 7.395 18.100 1.00 45.94 261 SER A C 1
ATOM 2113 O O . SER A 1 261 ? -19.722 7.851 17.085 1.00 45.94 261 SER A O 1
ATOM 2115 N N . THR A 1 262 ? -18.683 6.165 18.094 1.00 41.72 262 THR A N 1
ATOM 2116 C CA . THR A 1 262 ? -18.904 5.249 16.957 1.00 41.72 262 THR A CA 1
ATOM 2117 C C . THR A 1 262 ? -19.811 4.102 17.395 1.00 41.72 262 THR A C 1
ATOM 2119 O O . THR A 1 262 ? -19.456 3.330 18.279 1.00 41.72 262 THR A O 1
ATOM 2122 N N . ILE A 1 263 ? -21.002 3.988 16.796 1.00 42.59 263 ILE A N 1
ATOM 2123 C CA . ILE A 1 263 ? -21.914 2.845 16.974 1.00 42.59 263 ILE A CA 1
ATOM 2124 C C . ILE A 1 263 ? -21.952 2.043 15.676 1.00 42.59 263 ILE A C 1
ATOM 2126 O O . ILE A 1 263 ? -22.243 2.603 14.621 1.00 42.59 263 ILE A O 1
ATOM 2130 N N . VAL A 1 264 ? -21.722 0.730 15.761 1.00 37.38 264 VAL A N 1
ATOM 2131 C CA . VAL A 1 264 ? -21.950 -0.217 14.656 1.00 37.38 264 VAL A CA 1
ATOM 2132 C C . VAL A 1 264 ? -22.915 -1.293 15.154 1.00 37.38 264 VAL A C 1
ATOM 2134 O O . VAL A 1 264 ? -22.683 -1.904 16.195 1.00 37.38 264 VAL A O 1
ATOM 2137 N N . SER A 1 265 ? -24.029 -1.488 14.443 1.00 30.28 265 SER A N 1
ATOM 2138 C CA . SER A 1 265 ? -25.071 -2.485 14.759 1.00 30.28 265 SER A CA 1
ATOM 2139 C C . SER A 1 265 ? -25.616 -2.417 16.196 1.00 30.28 265 SER A C 1
ATOM 2141 O O . SER A 1 265 ? -25.771 -3.436 16.865 1.00 30.28 265 SER A O 1
ATOM 2143 N N . GLY A 1 266 ? -25.878 -1.206 16.699 1.00 33.59 266 GLY A N 1
ATOM 2144 C CA . GLY A 1 266 ? -26.459 -0.996 18.033 1.00 33.59 266 GLY A CA 1
ATOM 2145 C C . GLY A 1 266 ? -25.484 -1.152 19.207 1.00 33.59 266 GLY A C 1
ATOM 2146 O O . GLY A 1 266 ? -25.917 -1.063 20.349 1.00 33.59 266 GLY A O 1
ATOM 2147 N N . ARG A 1 267 ? -24.180 -1.348 18.956 1.00 37.84 267 ARG A N 1
ATOM 2148 C CA . ARG A 1 267 ? -23.133 -1.437 19.991 1.00 37.84 267 ARG A CA 1
ATOM 2149 C C . ARG A 1 267 ? -22.147 -0.274 19.869 1.00 37.84 267 ARG A C 1
ATOM 2151 O O . ARG A 1 267 ? -21.693 0.026 18.764 1.00 37.84 267 ARG A O 1
ATOM 2158 N N . LEU A 1 268 ? -21.798 0.373 20.988 1.00 40.53 268 LEU A N 1
ATOM 2159 C CA . LEU A 1 268 ? -20.729 1.379 21.009 1.00 40.53 268 LEU A CA 1
ATOM 2160 C C . LEU A 1 268 ? -19.365 0.710 20.804 1.00 40.53 268 LEU A C 1
ATOM 2162 O O . LEU A 1 268 ? -18.965 -0.179 21.546 1.00 40.53 268 LEU A O 1
ATOM 2166 N N . LEU A 1 269 ? -18.607 1.173 19.819 1.00 40.41 269 LEU A N 1
ATOM 2167 C CA . LEU A 1 269 ? -17.227 0.766 19.585 1.00 40.41 269 LEU A CA 1
ATOM 2168 C C . LEU A 1 269 ? -16.325 1.999 19.702 1.00 40.41 269 LEU A C 1
ATOM 2170 O O . LEU A 1 269 ? -16.478 2.965 18.967 1.00 40.41 269 LEU A O 1
ATOM 2174 N N . GLY A 1 270 ? -15.384 1.970 20.651 1.00 38.16 270 GLY A N 1
ATOM 2175 C CA . GLY A 1 270 ? -14.330 2.985 20.827 1.00 38.16 270 GLY A CA 1
ATOM 2176 C C . GLY A 1 270 ? -14.330 3.706 22.181 1.00 38.16 270 GLY A C 1
ATOM 2177 O O . GLY A 1 270 ? -13.280 4.156 22.645 1.00 38.16 270 GLY A O 1
ATOM 2178 N N . CYS A 1 271 ? -15.455 3.706 22.895 1.00 42.47 271 CYS A N 1
ATOM 2179 C CA . CYS A 1 271 ? -15.445 3.845 24.353 1.00 42.47 271 CYS A CA 1
ATOM 2180 C C . CYS A 1 271 ? -15.043 2.480 24.945 1.00 42.47 271 CYS A C 1
ATOM 2182 O O . CYS A 1 271 ? -15.475 1.473 24.385 1.00 42.47 271 CYS A O 1
ATOM 2184 N N . PRO A 1 272 ? -14.159 2.414 25.962 1.00 43.94 272 PRO A N 1
ATOM 2185 C CA . PRO A 1 272 ? -13.249 1.295 26.209 1.00 43.94 272 PRO A CA 1
ATOM 2186 C C . PRO A 1 272 ? -14.001 -0.035 26.236 1.00 43.94 272 PRO A C 1
ATOM 2188 O O . PRO A 1 272 ? -14.589 -0.367 27.250 1.00 43.94 272 PRO A O 1
ATOM 2191 N N . GLY A 1 273 ? -14.019 -0.743 25.099 1.00 41.38 273 GLY A N 1
ATOM 2192 C CA . GLY A 1 273 ? -14.784 -1.975 24.928 1.00 41.38 273 GLY A CA 1
ATOM 2193 C C . GLY A 1 273 ? -16.166 -1.920 25.578 1.00 41.38 273 GLY A C 1
ATOM 2194 O O . GLY A 1 273 ? -16.419 -2.696 26.475 1.00 41.38 273 GLY A O 1
ATOM 2195 N N . ILE A 1 274 ? -17.057 -1.000 25.219 1.00 40.75 274 ILE A N 1
ATOM 2196 C CA . ILE A 1 274 ? -18.397 -0.971 25.823 1.00 40.75 274 ILE A CA 1
ATOM 2197 C C . ILE A 1 274 ? -19.406 -1.640 24.887 1.00 40.75 274 ILE A C 1
ATOM 2199 O O . ILE A 1 274 ? -19.968 -1.006 24.003 1.00 40.75 274 ILE A O 1
ATOM 2203 N N . SER A 1 275 ? -19.682 -2.926 25.103 1.00 37.97 275 SER A N 1
ATOM 2204 C CA . SER A 1 275 ? -20.789 -3.611 24.430 1.00 37.97 275 SER A CA 1
ATOM 2205 C C . SER A 1 275 ? -22.051 -3.500 25.282 1.00 37.97 275 SER A C 1
ATOM 2207 O O . SER A 1 275 ? -22.268 -4.321 26.167 1.00 37.97 275 SER A O 1
ATOM 2209 N N . VAL A 1 276 ? -22.907 -2.516 25.004 1.00 37.81 276 VAL A N 1
ATOM 2210 C CA . VAL A 1 276 ? -24.287 -2.535 25.512 1.00 37.81 276 VAL A CA 1
ATOM 2211 C C . VAL A 1 276 ? -25.151 -3.158 24.422 1.00 37.81 276 VAL A C 1
ATOM 2213 O O . VAL A 1 276 ? -25.282 -2.591 23.341 1.00 37.81 276 VAL A O 1
ATOM 2216 N N . GLY A 1 277 ? -25.655 -4.368 24.661 1.00 33.31 277 GLY A N 1
ATOM 2217 C CA . GLY A 1 277 ? -26.709 -4.933 23.819 1.00 33.31 277 GLY A CA 1
ATOM 2218 C C . GLY A 1 277 ? -28.048 -4.235 24.091 1.00 33.31 277 GLY A C 1
ATOM 2219 O O . GLY A 1 277 ? -28.194 -3.650 25.175 1.00 33.31 277 GLY A O 1
ATOM 2220 N N . PRO A 1 278 ? -29.006 -4.290 23.145 1.00 33.22 278 PRO A N 1
ATOM 2221 C CA . PRO A 1 278 ? -30.402 -3.970 23.449 1.00 33.22 278 PRO A CA 1
ATOM 2222 C C . PRO A 1 278 ? -30.859 -4.685 24.737 1.00 33.22 278 PRO A C 1
ATOM 2224 O O . PRO A 1 278 ? -30.520 -5.877 24.903 1.00 33.22 278 PRO A O 1
#

pLDDT: mean 70.57, std 14.57, range [30.28, 93.88]

Mean predicted aligned error: 15.31 Å

Solvent-accessible surface area (backbone atoms only — not comparable to full-atom values): 16018 Å² total; per-residue (Å²): 108,77,65,42,75,75,64,46,50,68,66,56,21,62,70,43,36,63,63,52,50,54,47,50,38,70,78,36,72,77,30,47,74,50,75,42,72,42,73,72,38,80,92,74,77,40,78,39,79,64,50,76,48,74,48,54,29,70,59,60,66,47,43,80,79,32,54,99,54,75,36,73,41,76,44,76,28,65,42,99,79,62,47,73,47,75,42,77,34,67,51,72,102,77,89,91,53,72,72,50,45,33,31,56,23,57,34,58,71,57,23,53,53,42,46,53,56,39,34,78,77,36,52,68,60,32,57,56,57,68,71,45,64,53,58,78,63,23,29,44,57,34,86,72,75,58,83,86,83,88,73,71,62,58,26,51,51,55,48,57,72,38,59,77,45,32,64,45,45,66,46,56,41,54,49,51,52,50,54,50,52,50,51,53,52,55,52,50,48,55,49,50,51,54,33,51,74,70,70,43,92,51,60,69,66,59,44,51,52,47,51,55,30,50,63,57,19,73,64,37,50,74,48,78,77,37,85,90,52,45,24,31,40,36,35,40,50,76,52,98,94,45,57,65,51,77,35,48,35,28,60,75,79,46,43,33,75,71,73,44,63,44,67,60,96,74,23,48,52,79,44,87,29,40,73,53,74,133

Sequence (278 aa):
MAREIVYGTWESSVQKLPKYMGALKKYNPGTIVEWEHKAFQPSTGAHVIGYVFWAFAPCIEGFQFCRNVISVDGTHLYTKYRHKMLIAAAMDGNQQDLCWRAGSEYQIRKFNRTMEEIKSQNVAAFEFLDKINKEKWTASYDGGWRTGILTTNMSECINGVLKGARRLPLTAIVEITLARTVNYFVTRERRSHAMVANGQLWMDFAYKMFNQWHQKSIDHTVTKYNHRQQSASVVTKRQSGFGLNTHVVKITNRECSCGFSTIVSGRLLGCPGISVGP

Foldseek 3Di:
DVQCVPANDLVVLVVCVVVLVVVLCVVQPQKDKDFDWDDQDPVVRDIHTPDIDIDGRVRVVCVVVFPPDWQKDWDWQPEPVGDIDIDIFTDDQDDDDLLQQLQQQQFPVSNVVSLVVCCVVDVVVSVVVVPPDSCVRHNNNVLNPDRGDDDSVRRVVVVVVCVVVSHHHPSVSVVVVVVVVVVVVVVVVVVVVVCVVVVNPDDPVVVVLLVVLQVQQVPWDWAADDPVQRKIWIWGDDDPNDTRDIWIAGLNVQDIPSSDGDDDPSAGDPPRSHGDDD